Protein AF-A0A959EHP6-F1 (afdb_monomer_lite)

pLDDT: mean 93.73, std 11.14, range [34.75, 98.88]

Radius of gyration: 22.95 Å; chains: 1; bounding box: 56×49×65 Å

Foldseek 3Di:
DLFAQEDEPPAADDDPVVLVCNLVVNHAYAHHQNLEAQADDDPVRLVVSLVRLLCSCVVNVPRPNYAEYESYELNLHPHNDDCSNPLVVVLVSLLVSQVSNCVNPVRHWYEYEDDLSCLVSTREYAYDDAACAAFHFLLCRLVVVVVVVVVHVHYEHEEYFYAADFLFADLFAQDRQQFTDPDFPDDDDDRPSCGHCNPVNPRHLVSRLQSLQSNLLNQVPPVVHPYYAYPPQEKDAAPPACPPPPGRIRRRHCYYHVRHGGLNSLSSSLRRPPQWEKAWGCLSQQEEEGAQPFWGKTAMRTVAQKKWKDKPNHTQDIDGQARSPPDRSRRMGTDRDDAAKIKMKMFGDHPNDGRYIDIHIHHYYHDDDDPPDD

Structure (mmCIF, N/CA/C/O backbone):
data_AF-A0A959EHP6-F1
#
_entry.id   AF-A0A959EHP6-F1
#
loop_
_atom_site.group_PDB
_atom_site.id
_atom_site.type_symbol
_atom_site.label_atom_id
_atom_site.label_alt_id
_atom_site.label_comp_id
_atom_site.label_asym_id
_atom_site.label_entity_id
_atom_site.label_seq_id
_atom_site.pdbx_PDB_ins_code
_atom_site.Cartn_x
_atom_site.Cartn_y
_atom_site.Cartn_z
_atom_site.occupancy
_atom_site.B_iso_or_equiv
_atom_site.auth_seq_id
_atom_site.auth_comp_id
_atom_site.auth_asym_id
_atom_site.auth_atom_id
_atom_site.pdbx_PDB_model_num
ATOM 1 N N . GLU A 1 1 ? -5.335 -13.886 3.275 1.00 93.88 1 GLU A N 1
ATOM 2 C CA . GLU A 1 1 ? -5.530 -13.275 4.615 1.00 93.88 1 GLU A CA 1
ATOM 3 C C . GLU A 1 1 ? -5.765 -11.768 4.553 1.00 93.88 1 GLU A C 1
ATOM 5 O O . GLU A 1 1 ? -6.874 -11.353 4.858 1.00 93.88 1 GLU A O 1
ATOM 10 N N . MET A 1 2 ? -4.786 -10.954 4.132 1.00 97.69 2 MET A N 1
ATOM 11 C CA . MET A 1 2 ? -4.960 -9.491 4.018 1.00 97.69 2 MET A CA 1
ATOM 12 C C . MET A 1 2 ? -5.957 -9.081 2.922 1.00 97.69 2 MET A C 1
ATOM 14 O O . MET A 1 2 ? -6.607 -8.058 3.058 1.00 97.69 2 MET A O 1
ATOM 18 N N . GLY A 1 3 ? -6.079 -9.877 1.852 1.00 97.50 3 GLY A N 1
ATOM 19 C CA . GLY A 1 3 ? -7.008 -9.620 0.742 1.00 97.50 3 GLY A CA 1
ATOM 20 C C . GLY A 1 3 ? -6.379 -8.995 -0.508 1.00 97.50 3 GLY A C 1
ATOM 21 O O . GLY A 1 3 ? -7.081 -8.728 -1.473 1.00 97.50 3 GLY A O 1
ATOM 22 N N . ALA A 1 4 ? -5.058 -8.788 -0.533 1.00 98.12 4 ALA A N 1
ATOM 23 C CA . ALA A 1 4 ? -4.379 -8.359 -1.756 1.00 98.12 4 ALA A CA 1
ATOM 24 C C . ALA A 1 4 ? -4.567 -9.385 -2.888 1.00 98.12 4 ALA A C 1
ATOM 26 O O . ALA A 1 4 ? -4.514 -10.590 -2.649 1.00 98.12 4 ALA A O 1
ATOM 27 N N . ASN A 1 5 ? -4.715 -8.884 -4.114 1.00 98.38 5 ASN A N 1
ATOM 28 C CA . ASN A 1 5 ? -4.846 -9.666 -5.348 1.00 98.38 5 ASN A CA 1
ATOM 29 C C . ASN A 1 5 ? -3.742 -9.342 -6.377 1.00 98.38 5 ASN A C 1
ATOM 31 O O . ASN A 1 5 ? -3.755 -9.865 -7.489 1.00 98.38 5 ASN A O 1
ATOM 35 N N . PHE A 1 6 ? -2.792 -8.473 -6.022 1.00 98.62 6 PHE A N 1
ATOM 36 C CA . PHE A 1 6 ? -1.719 -7.993 -6.887 1.00 98.62 6 PHE A CA 1
ATOM 37 C C . PHE A 1 6 ? -0.421 -7.822 -6.091 1.00 98.62 6 PHE A C 1
ATOM 39 O O . PHE A 1 6 ? -0.435 -7.367 -4.945 1.00 98.62 6 PHE A O 1
ATOM 46 N N . VAL A 1 7 ? 0.717 -8.137 -6.712 1.00 98.50 7 VAL A N 1
ATOM 47 C CA . VAL A 1 7 ? 2.051 -7.889 -6.168 1.00 98.50 7 VAL A CA 1
ATOM 48 C C . VAL A 1 7 ? 3.022 -7.446 -7.264 1.00 98.50 7 VAL A C 1
ATOM 50 O O . VAL A 1 7 ? 3.128 -8.052 -8.329 1.00 98.50 7 VAL A O 1
ATOM 53 N N . ARG A 1 8 ? 3.787 -6.390 -6.976 1.00 98.62 8 ARG A N 1
ATOM 54 C CA . ARG A 1 8 ? 4.994 -6.038 -7.730 1.00 98.62 8 ARG A CA 1
ATOM 55 C C . ARG A 1 8 ? 6.208 -6.612 -7.014 1.00 98.62 8 ARG A C 1
ATOM 57 O O . ARG A 1 8 ? 6.463 -6.254 -5.863 1.00 98.62 8 ARG A O 1
ATOM 64 N N . LEU A 1 9 ? 6.961 -7.474 -7.688 1.00 97.81 9 LEU A N 1
ATOM 65 C CA . LEU A 1 9 ? 8.028 -8.284 -7.092 1.00 97.81 9 LEU A CA 1
ATOM 66 C C . LEU A 1 9 ? 9.360 -7.540 -6.890 1.00 97.81 9 LEU A C 1
ATOM 68 O O . LEU A 1 9 ? 10.439 -8.056 -7.172 1.00 97.81 9 LEU A O 1
ATOM 72 N N . GLY A 1 10 ? 9.310 -6.335 -6.321 1.00 91.19 10 GLY A N 1
ATOM 73 C CA . GLY A 1 10 ? 10.508 -5.525 -6.108 1.00 91.19 10 GLY A CA 1
ATOM 74 C C . GLY A 1 10 ? 11.232 -5.256 -7.425 1.00 91.19 10 GLY A C 1
ATOM 75 O O . GLY A 1 10 ? 10.598 -5.168 -8.471 1.00 91.19 10 GLY A O 1
ATOM 76 N N . HIS A 1 11 ? 12.549 -5.083 -7.375 1.00 97.25 11 HIS A N 1
ATOM 77 C CA . HIS A 1 11 ? 13.301 -4.624 -8.546 1.00 97.25 11 HIS A CA 1
ATOM 78 C C . HIS A 1 11 ? 14.160 -5.731 -9.163 1.00 97.25 11 HIS A C 1
ATOM 80 O O . HIS A 1 11 ? 15.283 -5.451 -9.569 1.00 97.25 11 HIS A O 1
ATOM 86 N N . TYR A 1 12 ? 13.702 -6.985 -9.134 1.00 97.81 12 TYR A N 1
ATOM 87 C CA . TYR A 1 12 ? 14.384 -8.126 -9.755 1.00 97.81 12 TYR A CA 1
ATOM 88 C C . TYR A 1 12 ? 13.481 -9.369 -9.791 1.00 97.81 12 TYR A C 1
ATOM 90 O O . TYR A 1 12 ? 12.600 -9.492 -8.934 1.00 97.81 12 TYR A O 1
ATOM 98 N N . PRO A 1 13 ? 13.762 -10.339 -10.683 1.00 96.56 13 PRO A N 1
ATOM 99 C CA . PRO A 1 13 ? 13.142 -11.654 -10.624 1.00 96.56 13 PRO A CA 1
ATOM 100 C C . PRO A 1 13 ? 13.365 -12.309 -9.257 1.00 96.56 13 PRO A C 1
ATOM 102 O O . PRO A 1 13 ? 14.494 -12.383 -8.770 1.00 96.56 13 PRO A O 1
ATOM 105 N N . GLN A 1 14 ? 12.288 -12.779 -8.634 1.00 97.94 14 GLN A N 1
ATOM 106 C CA . GLN A 1 14 ? 12.327 -13.432 -7.322 1.00 97.94 14 GLN A CA 1
ATOM 107 C C . GLN A 1 14 ? 12.597 -14.942 -7.425 1.00 97.94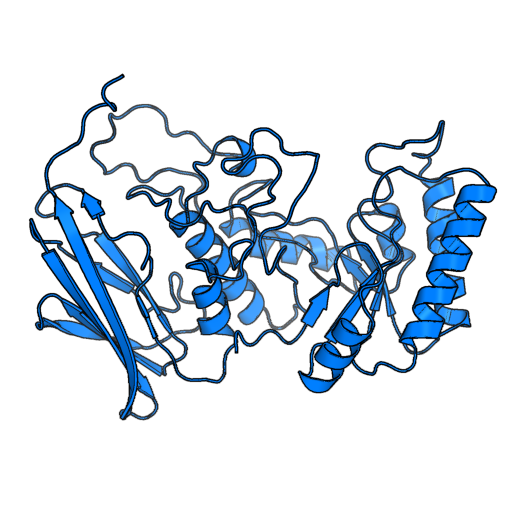 14 GLN A C 1
ATOM 109 O O . GLN A 1 14 ? 12.794 -15.492 -8.507 1.00 97.94 14 GLN A O 1
ATOM 114 N N . ASP A 1 15 ? 12.604 -15.619 -6.277 1.00 97.88 15 ASP A N 1
ATOM 115 C CA . ASP A 1 15 ? 12.671 -17.078 -6.200 1.00 97.88 15 ASP A CA 1
ATOM 116 C C . ASP A 1 15 ? 11.472 -17.738 -6.930 1.00 97.88 15 ASP A C 1
ATOM 118 O O . ASP A 1 15 ? 10.343 -17.255 -6.784 1.00 97.88 15 ASP A O 1
ATOM 122 N N . PRO A 1 16 ? 11.666 -18.842 -7.683 1.00 97.69 16 PRO A N 1
ATOM 123 C CA . PRO A 1 16 ? 10.586 -19.592 -8.333 1.00 97.69 16 PRO A CA 1
ATOM 124 C C . PRO A 1 16 ? 9.400 -19.946 -7.421 1.00 97.69 16 PRO A C 1
ATOM 126 O O . PRO A 1 16 ? 8.256 -19.975 -7.882 1.00 97.69 16 PRO A O 1
ATOM 129 N N . GLU A 1 17 ? 9.639 -20.186 -6.130 1.00 98.38 17 GLU A N 1
ATOM 130 C CA . GLU A 1 17 ? 8.582 -20.471 -5.155 1.00 98.38 17 GLU A CA 1
ATOM 131 C C . GLU A 1 17 ? 7.650 -19.271 -4.931 1.00 98.38 17 GLU A C 1
ATOM 133 O O . GLU A 1 17 ? 6.460 -19.458 -4.681 1.00 98.38 17 GLU A O 1
ATOM 138 N N . VAL A 1 18 ? 8.131 -18.034 -5.108 1.00 98.38 18 VAL A N 1
ATOM 139 C CA . VAL A 1 18 ? 7.286 -16.833 -5.017 1.00 98.38 18 VAL A CA 1
ATOM 140 C C . VAL A 1 18 ? 6.261 -16.809 -6.148 1.00 98.38 18 VAL A C 1
ATOM 142 O O . VAL A 1 18 ? 5.084 -16.549 -5.903 1.00 98.38 18 VAL A O 1
ATOM 145 N N . TYR A 1 19 ? 6.658 -17.133 -7.379 1.00 98.62 19 TYR A N 1
ATOM 146 C CA . TYR A 1 19 ? 5.724 -17.168 -8.509 1.00 98.62 19 TYR A CA 1
ATOM 147 C C . TYR A 1 19 ? 4.742 -18.338 -8.421 1.00 98.62 19 TYR A C 1
ATOM 149 O O . TYR A 1 19 ? 3.589 -18.206 -8.838 1.00 98.62 19 TYR A O 1
ATOM 157 N N . LYS A 1 20 ? 5.171 -19.488 -7.881 1.00 98.56 20 LYS A N 1
ATOM 158 C CA . LYS A 1 20 ? 4.260 -20.604 -7.578 1.00 98.56 20 LYS A CA 1
ATOM 159 C C . LYS A 1 20 ? 3.224 -20.188 -6.540 1.00 98.56 20 LYS A C 1
ATOM 161 O O . LYS A 1 20 ? 2.034 -20.345 -6.796 1.00 98.56 20 LYS A O 1
ATOM 166 N N . ALA A 1 21 ? 3.659 -19.562 -5.446 1.00 98.56 21 ALA A N 1
ATOM 167 C CA . ALA A 1 21 ? 2.755 -19.035 -4.432 1.00 98.56 21 ALA A CA 1
ATOM 168 C C . ALA A 1 21 ? 1.781 -18.006 -5.024 1.00 98.56 21 ALA A C 1
ATOM 170 O O . ALA A 1 21 ? 0.592 -18.063 -4.736 1.00 98.56 21 ALA A O 1
ATOM 171 N N . CYS A 1 22 ? 2.235 -17.111 -5.908 1.00 98.69 22 CYS A N 1
ATOM 172 C CA . CYS A 1 22 ? 1.341 -16.163 -6.580 1.00 98.69 22 CYS A CA 1
ATOM 173 C C . CYS A 1 22 ? 0.284 -16.865 -7.444 1.00 98.69 22 CYS A C 1
ATOM 175 O O . CYS A 1 22 ? -0.877 -16.463 -7.420 1.00 98.69 22 CYS A O 1
ATOM 177 N N . ASN A 1 23 ? 0.646 -17.934 -8.164 1.00 98.62 23 ASN A N 1
ATOM 178 C CA . ASN A 1 23 ? -0.322 -18.730 -8.924 1.00 98.62 23 ASN A CA 1
ATOM 179 C C . ASN A 1 23 ? -1.372 -19.382 -8.009 1.00 98.62 23 ASN A C 1
ATOM 181 O O . ASN A 1 23 ? -2.558 -19.342 -8.320 1.00 98.62 23 ASN A O 1
ATOM 185 N N . GLU A 1 24 ? -0.936 -19.993 -6.906 1.00 98.38 24 GLU A N 1
ATOM 186 C CA . GLU A 1 24 ? -1.808 -20.730 -5.980 1.00 98.38 24 GLU A CA 1
ATOM 187 C C . GLU A 1 24 ? -2.716 -19.804 -5.165 1.00 98.38 24 GLU A C 1
ATOM 189 O O . GLU A 1 24 ? -3.871 -20.135 -4.907 1.00 98.38 24 GLU A O 1
ATOM 194 N N . LEU A 1 25 ? -2.205 -18.630 -4.788 1.00 97.88 25 LEU A N 1
ATOM 195 C CA . LEU A 1 25 ? -2.927 -17.629 -4.003 1.00 97.88 25 LEU A CA 1
ATOM 196 C C . LEU A 1 25 ? -3.799 -16.701 -4.860 1.00 97.88 25 LEU A C 1
ATOM 198 O O . LEU A 1 25 ? -4.571 -15.926 -4.302 1.00 97.88 25 LEU A O 1
ATOM 202 N N . GLY A 1 26 ? -3.675 -16.751 -6.190 1.00 98.00 26 GLY A N 1
ATOM 203 C CA . GLY A 1 26 ? -4.415 -15.869 -7.094 1.00 98.00 26 GLY A CA 1
ATOM 204 C C . GLY A 1 26 ? -3.930 -14.416 -7.063 1.00 98.00 26 GLY A C 1
ATOM 205 O O . GLY A 1 26 ? -4.741 -13.495 -7.111 1.00 98.00 26 GLY A O 1
ATOM 206 N N . LEU A 1 27 ? -2.615 -14.200 -6.972 1.00 98.50 27 LEU A N 1
ATOM 207 C CA . LEU A 1 27 ? -2.001 -12.873 -7.042 1.00 98.50 27 LEU A CA 1
ATOM 208 C C . LEU A 1 27 ? -1.554 -12.564 -8.471 1.00 98.50 27 LEU A C 1
ATOM 210 O O . LEU A 1 27 ? -0.767 -13.309 -9.049 1.00 98.50 27 LEU A O 1
ATOM 214 N N . ILE A 1 28 ? -1.993 -11.432 -9.017 1.00 98.69 28 ILE A N 1
ATOM 215 C CA . ILE A 1 28 ? -1.451 -10.865 -10.253 1.00 98.69 28 ILE A CA 1
ATOM 216 C C . ILE A 1 28 ? -0.036 -10.345 -9.982 1.00 98.69 28 ILE A C 1
ATOM 218 O O . ILE A 1 28 ? 0.198 -9.634 -9.009 1.00 98.69 28 ILE A O 1
ATOM 222 N N . VAL A 1 29 ? 0.904 -10.661 -10.865 1.00 98.81 29 VAL A N 1
ATOM 223 C CA . VAL A 1 29 ? 2.320 -10.331 -10.731 1.00 98.81 29 VAL A CA 1
ATOM 224 C C . VAL A 1 29 ? 2.741 -9.299 -11.774 1.00 98.81 29 VAL A C 1
ATOM 226 O O . VAL A 1 29 ? 2.569 -9.481 -12.985 1.00 98.81 29 VAL A O 1
ATOM 229 N N . TRP A 1 30 ? 3.352 -8.229 -11.270 1.00 98.75 30 TRP A N 1
ATOM 230 C CA . TRP A 1 30 ? 4.277 -7.370 -12.001 1.00 98.75 30 TRP A CA 1
ATOM 231 C C . TRP A 1 30 ? 5.695 -7.826 -11.669 1.00 98.75 30 TRP A C 1
ATOM 233 O O . TRP A 1 30 ? 6.169 -7.631 -10.544 1.00 98.75 30 TRP A O 1
ATOM 243 N N . ASP A 1 31 ? 6.361 -8.428 -12.651 1.00 98.50 31 ASP A N 1
ATOM 244 C CA . ASP A 1 31 ? 7.745 -8.883 -12.543 1.00 98.50 31 ASP A CA 1
ATOM 245 C C . ASP A 1 31 ? 8.678 -7.875 -13.230 1.00 98.50 31 ASP A C 1
ATOM 247 O O . ASP A 1 31 ? 8.307 -7.256 -14.227 1.00 98.50 31 ASP A O 1
ATOM 251 N N . GLU A 1 32 ? 9.867 -7.637 -12.680 1.00 96.00 32 GLU A N 1
ATOM 252 C CA . GLU A 1 32 ? 10.671 -6.462 -13.025 1.00 96.00 32 GLU A CA 1
ATOM 253 C C . GLU A 1 32 ? 12.144 -6.767 -13.277 1.00 96.00 32 GLU A C 1
ATOM 255 O O . GLU A 1 32 ? 12.822 -7.390 -12.463 1.00 96.00 32 GLU A O 1
ATOM 260 N N . LEU A 1 33 ? 12.644 -6.247 -14.397 1.00 97.94 33 LEU A N 1
ATOM 261 C CA . LEU A 1 33 ? 14.058 -6.226 -14.739 1.00 97.94 33 LEU A CA 1
ATOM 262 C C . LEU A 1 33 ? 14.831 -5.333 -13.749 1.00 97.94 33 LEU A C 1
ATOM 264 O O . LEU A 1 33 ? 14.437 -4.179 -13.551 1.00 97.94 33 LEU A O 1
ATOM 268 N N . PRO A 1 34 ? 15.982 -5.776 -13.201 1.00 97.75 34 PRO A N 1
ATOM 269 C CA . PRO A 1 34 ? 16.824 -4.986 -12.291 1.00 97.75 34 PRO A CA 1
ATOM 270 C C . PRO A 1 34 ? 17.556 -3.796 -12.926 1.00 97.75 34 PRO A C 1
ATOM 272 O O . PRO A 1 34 ? 18.611 -3.377 -12.447 1.00 97.75 34 PRO A O 1
ATOM 275 N N . TRP A 1 35 ? 16.996 -3.189 -13.971 1.00 98.31 35 TRP A N 1
ATOM 276 C CA . TRP A 1 35 ? 17.395 -1.855 -14.387 1.00 98.31 35 TRP A CA 1
ATOM 277 C C . TRP A 1 35 ? 16.728 -0.827 -13.466 1.00 98.31 35 TRP A C 1
ATOM 279 O O . TRP A 1 35 ? 15.641 -0.310 -13.730 1.00 98.31 35 TRP A O 1
ATOM 289 N N . CYS A 1 36 ? 17.367 -0.582 -12.324 1.00 97.81 36 CYS A N 1
ATOM 290 C CA . CYS A 1 36 ? 16.849 0.275 -11.267 1.00 97.81 36 CYS A CA 1
ATOM 291 C C . CYS A 1 36 ? 17.854 1.383 -10.946 1.00 97.81 36 CYS A C 1
ATOM 293 O O . CYS A 1 36 ? 18.875 1.113 -10.314 1.00 97.81 36 CYS A O 1
ATOM 295 N N . ARG A 1 37 ? 17.542 2.625 -11.353 1.00 97.50 37 ARG A N 1
ATOM 296 C CA . ARG A 1 37 ? 18.468 3.781 -11.321 1.00 97.50 37 ARG A CA 1
ATOM 297 C C . ARG A 1 37 ? 19.727 3.554 -12.174 1.00 97.50 37 ARG A C 1
ATOM 299 O O . ARG A 1 37 ? 19.766 2.640 -12.995 1.00 97.50 37 ARG A O 1
ATOM 306 N N . GLY A 1 38 ? 20.726 4.426 -12.033 1.00 95.56 38 GLY A N 1
ATOM 307 C CA . GLY A 1 38 ? 22.067 4.224 -12.595 1.00 95.56 38 GLY A CA 1
ATOM 308 C C . GLY A 1 38 ? 22.230 4.645 -14.058 1.00 95.56 38 GLY A C 1
ATOM 309 O O . GLY A 1 38 ? 23.352 4.712 -14.560 1.00 95.56 38 GLY A O 1
ATOM 310 N N . GLY A 1 39 ? 21.154 5.027 -14.750 1.00 97.25 39 GLY A N 1
ATOM 311 C CA . GLY A 1 39 ? 21.218 5.408 -16.159 1.00 97.25 39 GLY A CA 1
ATOM 312 C C . GLY A 1 39 ? 21.443 4.204 -17.073 1.00 97.25 39 GLY A C 1
ATOM 313 O O . GLY A 1 39 ? 21.112 3.072 -16.732 1.00 97.25 39 GLY A O 1
ATOM 314 N N . ILE A 1 40 ? 21.993 4.452 -18.259 1.00 97.38 40 ILE A N 1
ATOM 315 C CA . ILE A 1 40 ? 22.347 3.424 -19.243 1.00 97.38 40 ILE A CA 1
ATOM 316 C C . ILE A 1 40 ? 23.867 3.269 -19.357 1.00 97.38 40 ILE A C 1
ATOM 318 O O . ILE A 1 40 ? 24.588 4.262 -19.465 1.00 97.38 40 ILE A O 1
ATOM 322 N N . GLY A 1 41 ? 24.343 2.023 -19.345 1.00 96.19 41 GLY A N 1
ATOM 323 C CA . GLY A 1 41 ? 25.755 1.689 -19.541 1.00 96.19 41 GLY A CA 1
ATOM 324 C C . GLY A 1 41 ? 26.147 1.451 -21.005 1.00 96.19 41 GLY A C 1
ATOM 325 O O . GLY A 1 41 ? 25.346 1.595 -21.932 1.00 96.19 41 GLY A O 1
ATOM 326 N N . GLU A 1 42 ? 27.403 1.051 -21.204 1.00 95.75 42 GLU A N 1
ATOM 327 C CA . GLU A 1 42 ? 27.966 0.686 -22.512 1.00 95.75 42 GLU A CA 1
ATOM 328 C C . GLU A 1 42 ? 27.488 -0.702 -22.991 1.00 95.75 42 GLU A C 1
ATOM 330 O O . GLU A 1 42 ? 26.678 -1.366 -22.344 1.00 95.75 42 GLU A O 1
ATOM 335 N N . GLU A 1 43 ? 27.976 -1.171 -24.143 1.00 96.56 43 GLU A N 1
ATOM 336 C CA . GLU A 1 43 ? 27.449 -2.376 -24.807 1.00 96.56 43 GLU A CA 1
ATOM 337 C C . GLU A 1 43 ? 27.498 -3.662 -23.975 1.00 96.56 43 GLU A C 1
ATOM 339 O O . GLU A 1 43 ? 26.592 -4.486 -24.085 1.00 96.56 43 GLU A O 1
ATOM 344 N N . GLU A 1 44 ? 28.503 -3.842 -23.117 1.00 97.25 44 GLU A N 1
ATOM 345 C CA . GLU A 1 44 ? 28.553 -5.002 -22.219 1.00 97.25 44 GLU A CA 1
ATOM 346 C C . GLU A 1 44 ? 27.409 -4.972 -21.197 1.00 97.25 44 GLU A C 1
ATOM 348 O O . GLU A 1 44 ? 26.711 -5.973 -21.019 1.00 97.25 44 GLU A O 1
ATOM 353 N N . TRP A 1 45 ? 27.151 -3.803 -20.602 1.00 97.62 45 TRP A N 1
ATOM 354 C CA . TRP A 1 45 ? 26.026 -3.596 -19.694 1.00 97.62 45 TRP A CA 1
ATOM 355 C C . TRP A 1 45 ? 24.698 -3.836 -20.420 1.00 97.62 45 TRP A C 1
ATOM 357 O O . TRP A 1 45 ? 23.875 -4.616 -19.947 1.00 97.62 45 TRP A O 1
ATOM 367 N N . LYS A 1 46 ? 24.514 -3.262 -21.618 1.00 98.25 46 LYS A N 1
ATOM 368 C CA . LYS A 1 46 ? 23.276 -3.447 -22.397 1.00 98.25 46 LYS A CA 1
ATOM 369 C C . LYS A 1 46 ? 23.063 -4.906 -22.794 1.00 98.25 46 LYS A C 1
ATOM 371 O O . LYS A 1 46 ? 21.942 -5.403 -22.722 1.00 98.25 46 LYS A O 1
ATOM 376 N N . LYS A 1 47 ? 24.125 -5.607 -23.206 1.00 98.50 47 LYS A N 1
ATOM 377 C CA . LYS A 1 47 ? 24.080 -7.041 -23.527 1.00 98.50 47 LYS A CA 1
ATOM 378 C C . LYS A 1 47 ? 23.639 -7.857 -22.314 1.00 98.50 47 LYS A C 1
ATOM 380 O O . LYS A 1 47 ? 22.759 -8.700 -22.456 1.00 98.50 47 LYS A O 1
ATOM 385 N N . ASN A 1 48 ? 24.210 -7.589 -21.141 1.00 98.19 48 ASN A N 1
ATOM 386 C CA . ASN A 1 48 ? 23.809 -8.258 -19.909 1.00 98.19 48 ASN A CA 1
ATOM 387 C C . ASN A 1 48 ? 22.335 -7.981 -19.568 1.00 98.19 48 ASN A C 1
ATOM 389 O O . ASN A 1 48 ? 21.579 -8.915 -19.327 1.00 98.19 48 ASN A O 1
ATOM 393 N N . THR A 1 49 ? 21.901 -6.721 -19.636 1.00 98.38 49 THR A N 1
ATOM 394 C CA . THR A 1 49 ? 20.513 -6.323 -19.358 1.00 98.38 49 THR A CA 1
ATOM 395 C C . THR A 1 49 ? 19.511 -6.990 -20.310 1.00 98.38 49 THR A C 1
ATOM 397 O O . THR A 1 49 ? 18.481 -7.486 -19.858 1.00 98.38 49 THR A O 1
ATOM 400 N N . ARG A 1 50 ? 19.825 -7.092 -21.611 1.00 98.62 50 ARG A N 1
ATOM 401 C CA . ARG A 1 50 ? 18.998 -7.824 -22.591 1.00 98.62 50 ARG A CA 1
ATOM 402 C C . ARG A 1 50 ? 18.867 -9.305 -22.261 1.00 98.62 50 ARG A C 1
ATOM 404 O O . ARG A 1 50 ? 17.760 -9.839 -22.316 1.00 98.62 50 ARG A O 1
ATOM 411 N N . ASN A 1 51 ? 19.985 -9.949 -21.925 1.00 98.50 51 ASN A N 1
ATOM 412 C CA . ASN A 1 51 ? 20.003 -11.366 -21.576 1.00 98.50 51 ASN A CA 1
ATOM 413 C C . ASN A 1 51 ? 19.175 -11.627 -20.317 1.00 98.50 51 ASN A C 1
ATOM 415 O O . ASN A 1 51 ? 18.300 -12.484 -20.351 1.00 98.50 51 ASN A O 1
ATOM 419 N N . LEU A 1 52 ? 19.381 -10.837 -19.256 1.00 98.19 52 LEU A N 1
ATOM 420 C CA . LEU A 1 52 ? 18.615 -10.950 -18.013 1.00 98.19 52 LEU A CA 1
ATOM 421 C C . LEU A 1 52 ? 17.113 -10.813 -18.261 1.00 98.19 52 LEU A C 1
ATOM 423 O O . LEU A 1 52 ? 16.335 -11.615 -17.754 1.00 98.19 52 LEU A O 1
ATOM 427 N N . PHE A 1 53 ? 16.701 -9.837 -19.074 1.00 98.62 53 PHE A N 1
ATOM 428 C CA . PHE A 1 53 ? 15.285 -9.645 -19.369 1.00 98.62 53 PHE A CA 1
ATOM 429 C C . PHE A 1 53 ? 14.698 -10.798 -20.191 1.00 98.62 53 PHE A C 1
ATOM 431 O O . PHE A 1 53 ? 13.589 -11.252 -19.923 1.00 98.62 53 PHE A O 1
ATOM 438 N N . GLN A 1 54 ? 15.451 -11.325 -21.162 1.00 98.62 54 GLN A N 1
ATOM 439 C CA . GLN A 1 54 ? 15.026 -12.505 -21.915 1.00 98.62 54 GLN A CA 1
ATOM 440 C C . GLN A 1 54 ? 14.892 -13.735 -21.014 1.00 98.62 54 GLN A C 1
ATOM 442 O O . GLN A 1 54 ? 13.902 -14.457 -21.103 1.00 98.62 54 GLN A O 1
ATOM 447 N N . GLU A 1 55 ? 15.892 -13.983 -20.169 1.00 98.31 55 GLU A N 1
ATOM 448 C CA . GLU A 1 55 ? 15.929 -15.116 -19.247 1.00 98.31 55 GLU A CA 1
ATOM 449 C C . GLU A 1 55 ? 14.778 -15.046 -18.247 1.00 98.31 55 GLU A C 1
ATOM 451 O O . GLU A 1 55 ? 14.081 -16.042 -18.075 1.00 98.31 55 GLU A O 1
ATOM 456 N N . GLN A 1 56 ? 14.522 -13.869 -17.672 1.00 97.94 56 GLN A N 1
ATOM 457 C CA . GLN A 1 56 ? 13.375 -13.604 -16.806 1.00 97.94 56 GLN A CA 1
ATOM 458 C C . GLN A 1 56 ? 12.053 -13.995 -17.481 1.00 97.94 56 GLN A C 1
ATOM 460 O O . GLN A 1 56 ? 11.300 -14.800 -16.933 1.00 97.94 56 GLN A O 1
ATOM 465 N N . ILE A 1 57 ? 11.786 -13.474 -18.686 1.00 98.69 57 ILE A N 1
ATOM 466 C CA . ILE A 1 57 ? 10.538 -13.761 -19.408 1.00 98.69 57 ILE A CA 1
ATOM 467 C C . ILE A 1 57 ? 10.429 -15.257 -19.709 1.00 98.69 57 ILE A C 1
ATOM 469 O O . ILE A 1 57 ? 9.385 -15.854 -19.469 1.00 98.69 57 ILE A O 1
ATOM 473 N N . LEU A 1 58 ? 11.496 -15.889 -20.207 1.00 98.50 58 LEU A N 1
ATOM 474 C CA . LEU A 1 58 ? 11.473 -17.306 -20.583 1.00 98.50 58 LEU A CA 1
ATOM 475 C C . LEU A 1 58 ? 11.309 -18.242 -19.378 1.00 98.50 58 LEU A C 1
ATOM 477 O O . LEU A 1 58 ? 10.591 -19.235 -19.480 1.00 98.50 58 LEU A O 1
ATOM 481 N N . GLN A 1 59 ? 11.954 -17.941 -18.248 1.00 98.31 59 GLN A N 1
ATOM 482 C CA . GLN A 1 59 ? 11.840 -18.736 -17.022 1.00 98.31 59 GLN A CA 1
ATOM 483 C C . GLN A 1 59 ? 10.443 -18.616 -16.408 1.00 98.31 59 GLN A C 1
ATOM 485 O O . GLN A 1 59 ? 9.885 -19.616 -15.957 1.00 98.31 59 GLN A O 1
ATOM 490 N N . ASN A 1 60 ? 9.856 -17.417 -16.456 1.00 98.50 60 ASN A N 1
ATOM 491 C CA . ASN A 1 60 ? 8.586 -17.124 -15.798 1.00 98.50 60 ASN A CA 1
ATOM 492 C C . ASN A 1 60 ? 7.370 -17.160 -16.752 1.00 98.50 60 ASN A C 1
ATOM 494 O O . ASN A 1 60 ? 6.239 -16.932 -16.320 1.00 98.50 60 ASN A O 1
ATOM 498 N N . TYR A 1 61 ? 7.562 -17.513 -18.032 1.00 98.50 61 TYR A N 1
ATOM 499 C CA . TYR A 1 61 ? 6.534 -17.491 -19.085 1.00 98.50 61 TYR A CA 1
ATOM 500 C C . TYR A 1 61 ? 5.273 -18.293 -18.739 1.00 98.50 61 TYR A C 1
ATOM 502 O O . TYR A 1 61 ? 4.158 -17.895 -19.077 1.00 98.50 61 TYR A O 1
ATOM 510 N N . ASN A 1 62 ? 5.434 -19.429 -18.060 1.00 98.44 62 ASN A N 1
ATOM 511 C CA . ASN A 1 62 ? 4.337 -20.354 -17.766 1.00 98.44 62 ASN A CA 1
ATOM 512 C C . ASN A 1 62 ? 3.544 -19.989 -16.502 1.00 98.44 62 ASN A C 1
ATOM 514 O O . ASN A 1 62 ? 2.611 -20.709 -16.151 1.00 98.44 62 ASN A O 1
ATOM 518 N N . HIS A 1 63 ? 3.889 -18.900 -15.808 1.00 98.56 63 HIS A N 1
ATOM 519 C CA . HIS A 1 63 ? 3.145 -18.461 -14.631 1.00 98.56 63 HIS A CA 1
ATOM 520 C C . HIS A 1 63 ? 1.906 -17.652 -15.049 1.00 98.56 63 HIS A C 1
ATOM 522 O O . HIS A 1 63 ? 2.056 -16.534 -15.553 1.00 98.56 63 HIS A O 1
ATOM 528 N N . PRO A 1 64 ? 0.675 -18.165 -14.841 1.00 98.12 64 PRO A N 1
ATOM 529 C CA . PRO A 1 64 ? -0.545 -17.419 -15.150 1.00 98.12 64 PRO A CA 1
ATOM 530 C C . PRO A 1 64 ? -0.708 -16.162 -14.288 1.00 98.12 64 PRO A C 1
ATOM 532 O O . PRO A 1 64 ? -1.421 -15.251 -14.689 1.00 98.12 64 PRO A O 1
ATOM 535 N N . SER A 1 65 ? -0.047 -16.101 -13.126 1.00 98.50 65 SER A N 1
ATOM 536 C CA . SER A 1 65 ? -0.029 -14.907 -12.278 1.00 98.50 65 SER A CA 1
ATOM 537 C C . SER A 1 65 ? 0.647 -13.711 -12.943 1.00 98.50 65 SER A C 1
ATOM 539 O O . SER A 1 65 ? 0.248 -12.582 -12.685 1.00 98.50 65 SER A O 1
ATOM 541 N N . VAL A 1 66 ? 1.657 -13.913 -13.794 1.00 98.75 66 VAL A N 1
ATOM 542 C CA . VAL A 1 66 ? 2.402 -12.795 -14.384 1.00 98.75 66 VAL A CA 1
ATOM 543 C C . VAL A 1 66 ? 1.577 -12.136 -15.476 1.00 98.75 66 VAL A C 1
ATOM 545 O O . VAL A 1 66 ? 1.171 -12.800 -16.423 1.00 98.75 66 VAL A O 1
ATOM 548 N N . LEU A 1 67 ? 1.348 -10.828 -15.361 1.00 98.44 67 LEU A N 1
ATOM 549 C CA . LEU A 1 67 ? 0.651 -10.025 -16.374 1.00 98.44 67 LEU A CA 1
ATOM 550 C C . LEU A 1 67 ? 1.522 -8.885 -16.918 1.00 98.44 67 LEU A C 1
ATOM 552 O O . LEU A 1 67 ? 1.257 -8.398 -18.021 1.00 98.44 67 LEU A O 1
ATOM 556 N N . PHE A 1 68 ? 2.551 -8.472 -16.170 1.00 98.69 68 PHE A N 1
ATOM 557 C CA . PHE A 1 68 ? 3.400 -7.339 -16.529 1.00 98.69 68 PHE A CA 1
ATOM 558 C C . PHE A 1 68 ? 4.883 -7.709 -16.496 1.00 98.69 68 PHE A C 1
ATOM 560 O O . PHE A 1 68 ? 5.375 -8.189 -15.473 1.00 98.69 68 PHE A O 1
ATOM 567 N N . TRP A 1 69 ? 5.585 -7.403 -17.588 1.00 98.81 69 TRP A N 1
ATOM 568 C CA . TRP A 1 69 ? 7.043 -7.407 -17.683 1.00 98.81 69 TRP A CA 1
ATOM 569 C C . TRP A 1 69 ? 7.560 -5.970 -17.600 1.00 98.81 69 TRP A C 1
ATOM 571 O O . TRP A 1 69 ? 7.500 -5.206 -18.568 1.00 98.81 69 TRP A O 1
ATOM 581 N N . SER A 1 70 ? 8.046 -5.565 -16.432 1.00 98.38 70 SER A N 1
ATOM 582 C CA . SER A 1 70 ? 8.580 -4.221 -16.236 1.00 98.38 70 SER A CA 1
ATOM 583 C C . SER A 1 70 ? 10.018 -4.113 -16.701 1.00 98.38 70 SER A C 1
ATOM 585 O O . SER A 1 70 ? 10.885 -4.870 -16.268 1.00 98.38 70 SER A O 1
ATOM 587 N N . VAL A 1 71 ? 10.270 -3.134 -17.566 1.00 98.25 71 VAL A N 1
ATOM 588 C CA . VAL A 1 71 ? 11.590 -2.891 -18.156 1.00 98.25 71 VAL A CA 1
ATOM 589 C C . VAL A 1 71 ? 12.511 -2.091 -17.229 1.00 98.25 71 VAL A C 1
ATOM 591 O O . VAL A 1 71 ? 13.689 -1.937 -17.537 1.00 98.25 71 VAL A O 1
ATOM 594 N N . GLY A 1 72 ? 12.006 -1.564 -16.107 1.00 97.94 72 GLY A N 1
ATOM 595 C CA . GLY A 1 72 ? 12.842 -0.899 -15.107 1.00 97.94 72 GLY A CA 1
ATOM 596 C C . GLY A 1 72 ? 12.121 0.089 -14.189 1.00 97.94 72 GLY A C 1
ATOM 597 O O . GLY A 1 72 ? 10.920 0.359 -14.301 1.00 97.94 72 GLY A O 1
ATOM 598 N N . ASN A 1 73 ? 12.898 0.668 -13.274 1.00 98.69 73 ASN A N 1
ATOM 599 C CA . ASN A 1 73 ? 12.422 1.570 -12.228 1.00 98.69 73 ASN A CA 1
ATOM 600 C C . ASN A 1 73 ? 13.369 2.756 -12.022 1.00 98.69 73 ASN A C 1
ATOM 602 O O . ASN A 1 73 ? 14.556 2.579 -11.765 1.00 98.69 73 ASN A O 1
ATOM 606 N N . GLU A 1 74 ? 12.843 3.981 -12.097 1.00 97.56 74 GLU A N 1
ATOM 607 C CA . GLU A 1 74 ? 13.620 5.217 -11.887 1.00 97.56 74 GLU A CA 1
ATOM 608 C C . GLU A 1 74 ? 14.918 5.280 -12.723 1.00 97.56 74 GLU A C 1
ATOM 610 O O . GLU A 1 74 ? 15.913 5.853 -12.283 1.00 97.56 74 GLU A O 1
ATOM 615 N N . VAL A 1 75 ? 14.920 4.685 -13.924 1.00 97.62 75 VAL A N 1
ATOM 616 C CA . VAL A 1 75 ? 16.131 4.333 -14.700 1.00 97.62 75 VAL A CA 1
ATOM 617 C C . VAL A 1 75 ? 17.084 5.497 -14.980 1.00 97.62 75 VAL A C 1
ATOM 619 O O . VAL A 1 75 ? 18.274 5.289 -15.167 1.00 97.62 75 VAL A O 1
ATOM 622 N N . TYR A 1 76 ? 16.587 6.734 -14.987 1.00 92.88 76 TYR A N 1
ATOM 623 C CA . TYR A 1 76 ? 17.373 7.938 -15.270 1.00 92.88 76 TYR A CA 1
ATOM 624 C C . TYR A 1 76 ? 18.016 8.573 -14.026 1.00 92.88 76 TYR A C 1
ATOM 626 O O . TYR A 1 76 ? 18.786 9.527 -14.146 1.00 92.88 76 TYR A O 1
ATOM 634 N N . TRP A 1 77 ? 17.652 8.124 -12.823 1.00 89.62 77 TRP A N 1
ATOM 635 C CA . TRP A 1 77 ? 18.062 8.775 -11.585 1.00 89.62 77 TRP A CA 1
ATOM 636 C C . TRP A 1 77 ? 19.474 8.334 -11.178 1.00 89.62 77 TRP A C 1
ATOM 638 O O . TRP A 1 77 ? 19.742 7.140 -11.105 1.00 89.62 77 TRP A O 1
ATOM 648 N N . LEU A 1 78 ? 20.341 9.311 -10.870 1.00 91.88 78 LEU A N 1
ATOM 649 C CA . LEU A 1 78 ? 21.726 9.134 -10.411 1.00 91.88 78 LEU A CA 1
ATOM 650 C C . LEU A 1 78 ? 22.509 8.263 -11.402 1.00 91.88 78 LEU A C 1
ATOM 652 O O . LEU A 1 78 ? 22.796 7.114 -11.089 1.00 91.88 78 LEU A O 1
ATOM 656 N N . PRO A 1 79 ? 22.792 8.770 -12.616 1.00 92.50 79 PRO A N 1
ATOM 657 C CA . PRO A 1 79 ? 23.503 7.985 -13.612 1.00 92.50 79 PRO A CA 1
ATOM 658 C C . PRO A 1 79 ? 24.907 7.614 -13.116 1.00 92.50 79 PRO A C 1
ATOM 660 O O . PRO A 1 79 ? 25.680 8.494 -12.738 1.00 92.50 79 PRO A O 1
ATOM 663 N N . ASP A 1 80 ? 25.233 6.325 -13.176 1.00 94.62 80 ASP A N 1
ATOM 664 C CA . ASP A 1 80 ? 26.524 5.762 -12.761 1.00 94.62 80 ASP A CA 1
ATOM 665 C C . ASP A 1 80 ? 27.580 5.865 -13.875 1.00 94.62 80 ASP A C 1
ATOM 667 O O . ASP A 1 80 ? 28.784 5.816 -13.623 1.00 94.62 80 ASP A O 1
ATOM 671 N N . PHE A 1 81 ? 27.132 6.034 -15.124 1.00 92.38 81 PHE A N 1
ATOM 672 C CA . PHE A 1 81 ? 27.983 6.063 -16.313 1.00 92.38 81 PHE A CA 1
ATOM 673 C C . PHE A 1 81 ? 28.087 7.477 -16.908 1.00 92.38 81 PHE A C 1
ATOM 675 O O . PHE A 1 81 ? 27.084 8.202 -16.962 1.00 92.38 81 PHE A O 1
ATOM 682 N N . PRO A 1 82 ? 29.257 7.883 -17.441 1.00 91.88 82 PRO A N 1
ATOM 683 C CA . PRO A 1 82 ? 29.385 9.116 -18.215 1.00 91.88 82 PRO A CA 1
ATOM 684 C C . PRO A 1 82 ? 28.395 9.152 -19.388 1.00 91.88 82 PRO A C 1
ATOM 686 O O . PRO A 1 82 ? 28.415 8.298 -20.267 1.00 91.88 82 PRO A O 1
ATOM 689 N N . GLY A 1 83 ? 27.499 10.142 -19.405 1.00 91.12 83 GLY A N 1
ATOM 690 C CA . GLY A 1 83 ? 26.442 10.230 -20.421 1.00 91.12 83 GLY A CA 1
ATOM 691 C C . GLY A 1 83 ? 25.323 9.187 -20.280 1.00 91.12 83 GLY A C 1
ATOM 692 O O . GLY A 1 83 ? 24.444 9.135 -21.136 1.00 91.12 83 GLY A O 1
ATOM 693 N N . GLY A 1 84 ? 25.305 8.397 -19.202 1.00 93.00 84 GLY A N 1
ATOM 694 C CA . GLY A 1 84 ? 24.259 7.411 -18.918 1.00 93.00 84 GLY A CA 1
ATOM 695 C C . GLY A 1 84 ? 22.904 8.029 -18.562 1.00 93.00 84 GLY A C 1
ATOM 696 O O . GLY A 1 84 ? 21.897 7.335 -18.570 1.00 93.00 84 GLY A O 1
ATOM 697 N N . GLY A 1 85 ? 22.857 9.334 -18.281 1.00 94.19 85 GLY A N 1
ATOM 698 C CA . GLY A 1 85 ? 21.614 10.092 -18.101 1.00 94.19 85 GLY A CA 1
ATOM 699 C C . GLY A 1 85 ? 20.992 10.610 -19.405 1.00 94.19 85 GLY A C 1
ATOM 700 O O . GLY A 1 85 ? 20.001 11.333 -19.348 1.00 94.19 85 GLY A O 1
ATOM 701 N N . ASP A 1 86 ? 21.575 10.298 -20.568 1.00 96.31 86 ASP A N 1
ATOM 702 C CA . ASP A 1 86 ? 21.056 10.733 -21.867 1.00 96.31 86 ASP A CA 1
ATOM 703 C C . ASP A 1 86 ? 19.703 10.070 -22.154 1.00 96.31 86 ASP A C 1
ATOM 705 O O . ASP A 1 86 ? 19.607 8.871 -22.429 1.00 96.31 86 ASP A O 1
ATOM 709 N N . THR A 1 87 ? 18.645 10.877 -22.117 1.00 96.31 87 THR A N 1
ATOM 710 C CA . THR A 1 87 ? 17.271 10.420 -22.318 1.00 96.31 87 THR A CA 1
ATOM 711 C C . THR A 1 87 ? 17.044 9.826 -23.700 1.00 96.31 87 THR A C 1
ATOM 713 O O . THR A 1 87 ? 16.219 8.931 -23.817 1.00 96.31 87 THR A O 1
ATOM 716 N N . THR A 1 88 ? 17.790 10.243 -24.725 1.00 97.38 88 THR A N 1
ATOM 717 C CA . THR A 1 88 ? 17.682 9.666 -26.072 1.00 97.38 88 THR A CA 1
ATOM 718 C C . THR A 1 88 ? 18.170 8.222 -26.070 1.00 97.38 88 THR A C 1
ATOM 720 O O . THR A 1 88 ? 17.509 7.341 -26.619 1.00 97.38 88 THR A O 1
ATOM 723 N N . LYS A 1 89 ? 19.303 7.958 -25.405 1.00 97.38 89 LYS A N 1
ATOM 724 C CA . LYS A 1 89 ? 19.864 6.604 -25.278 1.00 97.38 89 LYS A CA 1
ATOM 725 C C . LYS A 1 89 ? 18.990 5.710 -24.403 1.00 97.38 89 LYS A C 1
ATOM 727 O O . LYS A 1 89 ? 18.751 4.563 -24.769 1.00 97.38 89 LYS A O 1
ATOM 732 N N . ILE A 1 90 ? 18.504 6.237 -23.276 1.00 98.31 90 ILE A N 1
ATOM 733 C CA . ILE A 1 90 ? 17.601 5.507 -22.376 1.00 98.31 90 ILE A CA 1
ATOM 734 C C . ILE A 1 90 ? 16.303 5.157 -23.113 1.00 98.31 90 ILE A C 1
ATOM 736 O O . ILE A 1 90 ? 15.940 3.986 -23.136 1.00 98.31 90 ILE A O 1
ATOM 740 N N . SER A 1 91 ? 15.641 6.120 -23.768 1.00 98.62 91 SER A N 1
ATOM 741 C CA . SER A 1 91 ? 14.405 5.874 -24.523 1.00 98.62 91 SER A CA 1
ATOM 742 C C . SER A 1 91 ? 14.606 4.844 -25.629 1.00 98.62 91 SER A C 1
ATOM 744 O O . SER A 1 91 ? 13.789 3.940 -25.764 1.00 98.62 91 SER A O 1
ATOM 746 N N . ALA A 1 92 ? 15.700 4.936 -26.393 1.00 98.56 92 ALA A N 1
ATOM 747 C CA . ALA A 1 92 ? 16.000 3.959 -27.438 1.00 98.56 92 ALA A CA 1
ATOM 748 C C . ALA A 1 92 ? 16.130 2.537 -26.870 1.00 98.56 92 ALA A C 1
ATOM 750 O O . ALA A 1 92 ? 15.594 1.593 -27.444 1.00 98.56 92 ALA A O 1
ATOM 751 N N . PHE A 1 93 ? 16.792 2.389 -25.720 1.00 98.69 93 PHE A N 1
ATOM 752 C CA . PHE A 1 93 ? 16.961 1.086 -25.085 1.00 98.69 93 PHE A CA 1
ATOM 753 C C . PHE A 1 93 ? 15.677 0.575 -24.413 1.00 98.69 93 PHE A C 1
ATOM 755 O O . PHE A 1 93 ? 15.395 -0.617 -24.470 1.00 98.69 93 PHE A O 1
ATOM 762 N N . VAL A 1 94 ? 14.849 1.460 -23.848 1.00 98.81 94 VAL A N 1
ATOM 763 C CA . VAL A 1 94 ? 13.500 1.113 -23.368 1.00 98.81 94 VAL A CA 1
ATOM 764 C C . VAL A 1 94 ? 12.643 0.565 -24.512 1.00 98.81 94 VAL A C 1
ATOM 766 O O . VAL A 1 94 ? 12.039 -0.493 -24.346 1.00 98.81 94 VAL A O 1
ATOM 769 N N . SER A 1 95 ? 12.622 1.230 -25.673 1.00 98.81 95 SER A N 1
ATOM 770 C CA . SER A 1 95 ? 11.898 0.740 -26.855 1.00 98.81 95 SER A CA 1
ATOM 771 C C . SER A 1 95 ? 12.423 -0.615 -27.328 1.00 98.81 95 SER A C 1
ATOM 773 O O . SER A 1 95 ? 11.637 -1.501 -27.646 1.00 98.81 95 SER A O 1
ATOM 775 N N . GLU A 1 96 ? 13.744 -0.807 -27.326 1.00 98.75 96 GLU A N 1
ATOM 776 C CA . GLU A 1 96 ? 14.357 -2.087 -27.686 1.00 98.75 96 GLU A CA 1
ATOM 777 C C . GLU A 1 96 ? 13.912 -3.223 -26.747 1.00 98.75 96 GLU A C 1
ATOM 779 O O . GLU A 1 96 ? 13.532 -4.297 -27.214 1.00 98.75 96 GLU A O 1
ATOM 784 N N . LEU A 1 97 ? 13.909 -2.988 -25.429 1.00 98.81 97 LEU A N 1
ATOM 785 C CA . LEU A 1 97 ? 13.445 -3.971 -24.445 1.00 98.81 97 LEU A CA 1
ATOM 786 C C . LEU A 1 97 ? 11.938 -4.233 -24.569 1.00 98.81 97 LEU A C 1
ATOM 788 O O . LEU A 1 97 ? 11.515 -5.383 -24.477 1.00 98.81 97 LEU A O 1
ATOM 792 N N . HIS A 1 98 ? 11.130 -3.202 -24.828 1.00 98.81 98 HIS A N 1
ATOM 793 C CA . HIS A 1 98 ? 9.702 -3.355 -25.110 1.00 98.81 98 HIS A CA 1
ATOM 794 C C . HIS A 1 98 ? 9.460 -4.281 -26.315 1.00 98.81 98 HIS A C 1
ATOM 796 O O . HIS A 1 98 ? 8.709 -5.252 -26.216 1.00 98.81 98 HIS A O 1
ATOM 802 N N . GLU A 1 99 ? 10.143 -4.032 -27.437 1.00 98.81 99 GLU A N 1
ATOM 803 C CA . GLU A 1 99 ? 10.052 -4.871 -28.637 1.00 98.81 99 GLU A CA 1
ATOM 804 C C . GLU A 1 99 ? 10.551 -6.299 -28.388 1.00 98.81 99 GLU A C 1
ATOM 806 O O . GLU A 1 99 ? 9.984 -7.262 -28.910 1.00 98.81 99 GLU A O 1
ATOM 811 N N . GLN A 1 100 ? 11.616 -6.455 -27.597 1.00 98.69 100 GLN A N 1
ATOM 812 C CA . GLN A 1 100 ? 12.129 -7.761 -27.198 1.00 98.69 100 GLN A CA 1
ATOM 813 C C . GLN A 1 100 ? 11.088 -8.538 -26.384 1.00 98.69 100 GLN A C 1
ATOM 815 O O . GLN A 1 100 ? 10.846 -9.705 -26.695 1.00 98.69 100 GLN A O 1
ATOM 820 N N . ALA A 1 101 ? 10.461 -7.909 -25.385 1.00 98.69 101 ALA A N 1
ATOM 821 C CA . ALA A 1 101 ? 9.430 -8.546 -24.571 1.00 98.69 101 ALA A CA 1
ATOM 822 C C . ALA A 1 101 ? 8.268 -9.034 -25.432 1.00 98.69 101 ALA A C 1
ATOM 824 O O . ALA A 1 101 ? 7.946 -10.213 -25.379 1.00 98.69 101 ALA A O 1
ATOM 825 N N . HIS A 1 102 ? 7.724 -8.185 -26.308 1.00 98.81 102 HIS A N 1
ATOM 826 C CA . HIS A 1 102 ? 6.620 -8.564 -27.201 1.00 98.81 102 HIS A CA 1
ATOM 827 C C . HIS A 1 102 ? 6.992 -9.624 -28.239 1.00 98.81 102 HIS A C 1
ATOM 829 O O . HIS A 1 102 ? 6.137 -10.385 -28.688 1.00 98.81 102 HIS A O 1
ATOM 835 N N . ARG A 1 103 ? 8.268 -9.715 -28.626 1.00 98.62 103 ARG A N 1
ATOM 836 C CA . ARG A 1 103 ? 8.753 -10.785 -29.511 1.00 98.62 103 ARG A CA 1
ATOM 837 C C . ARG A 1 103 ? 8.810 -12.137 -28.804 1.00 98.62 103 ARG A C 1
ATOM 839 O O . ARG A 1 103 ? 8.568 -13.158 -29.443 1.00 98.62 103 ARG A O 1
ATOM 846 N N . VAL A 1 104 ? 9.189 -12.146 -27.527 1.00 98.12 104 VAL A N 1
ATOM 847 C CA . VAL A 1 104 ? 9.328 -13.366 -26.718 1.00 98.12 104 VAL A CA 1
ATOM 848 C C . VAL A 1 104 ? 7.980 -13.791 -26.125 1.00 98.12 104 VAL A C 1
ATOM 850 O O . VAL A 1 104 ? 7.675 -14.980 -26.090 1.00 98.12 104 VAL A O 1
ATOM 853 N N . ASP A 1 105 ? 7.164 -12.830 -25.703 1.00 98.62 105 ASP A N 1
ATOM 854 C CA . ASP A 1 105 ? 5.855 -13.020 -25.090 1.00 98.62 105 ASP A CA 1
ATOM 855 C C . ASP A 1 105 ? 4.860 -11.923 -25.523 1.00 98.62 105 ASP A C 1
ATOM 857 O O . ASP A 1 105 ? 4.735 -10.895 -24.855 1.00 98.62 105 ASP A O 1
ATOM 861 N N . PRO A 1 106 ? 4.113 -12.132 -26.623 1.00 98.12 106 PRO A N 1
ATOM 862 C CA . PRO A 1 106 ? 3.163 -11.145 -27.139 1.00 98.12 106 PRO A CA 1
ATOM 863 C C . PRO A 1 106 ? 1.855 -11.051 -26.331 1.00 98.12 106 PRO A C 1
ATOM 865 O O . PRO A 1 106 ? 0.955 -10.305 -26.718 1.00 98.12 106 PRO A O 1
ATOM 868 N N . TYR A 1 107 ? 1.688 -11.840 -25.262 1.00 98.12 107 TYR A N 1
ATOM 869 C CA . TYR A 1 107 ? 0.424 -11.936 -24.520 1.00 98.12 107 TYR A CA 1
ATOM 870 C C . TYR A 1 107 ? 0.387 -11.087 -23.247 1.00 98.12 107 TYR A C 1
ATOM 872 O O . TYR A 1 107 ? -0.683 -10.927 -22.657 1.00 98.12 107 TYR A O 1
ATOM 880 N N . ARG A 1 108 ? 1.532 -10.552 -22.815 1.00 98.62 108 ARG A N 1
ATOM 881 C CA . ARG A 1 108 ? 1.669 -9.773 -21.579 1.00 98.62 108 ARG A CA 1
ATOM 882 C C . ARG A 1 108 ? 2.070 -8.335 -21.866 1.00 98.62 108 ARG A C 1
ATOM 884 O O . ARG A 1 108 ? 2.570 -8.002 -22.935 1.00 98.62 108 ARG A O 1
ATOM 891 N N . LEU A 1 109 ? 1.806 -7.467 -20.898 1.00 98.69 109 LEU A N 1
ATOM 892 C CA . LEU A 1 109 ? 2.037 -6.036 -21.037 1.00 98.69 109 LEU A CA 1
ATOM 893 C C . LEU A 1 109 ? 3.438 -5.680 -20.556 1.00 98.69 109 LEU A C 1
ATOM 895 O O . LEU A 1 109 ? 3.899 -6.158 -19.523 1.00 98.69 109 LEU A O 1
ATOM 899 N N . THR A 1 110 ? 4.102 -4.782 -21.266 1.00 98.81 110 THR A N 1
ATOM 900 C CA . THR A 1 110 ? 5.318 -4.149 -20.760 1.00 98.81 110 THR A CA 1
ATOM 901 C C . THR A 1 110 ? 4.964 -2.970 -19.869 1.00 98.81 110 THR A C 1
ATOM 903 O O . THR A 1 110 ? 3.982 -2.260 -20.109 1.00 98.81 110 THR A O 1
ATOM 906 N N . ALA A 1 111 ? 5.770 -2.734 -18.841 1.00 98.69 111 ALA A N 1
ATOM 907 C CA . ALA A 1 111 ? 5.557 -1.608 -17.948 1.00 98.69 111 ALA A CA 1
ATOM 908 C C . ALA A 1 111 ? 6.858 -0.895 -17.583 1.00 98.69 111 ALA A C 1
ATOM 910 O O . ALA A 1 111 ? 7.949 -1.431 -17.755 1.00 98.69 111 ALA A O 1
ATOM 911 N N . ILE A 1 112 ? 6.751 0.332 -17.080 1.00 98.50 112 ILE A N 1
ATOM 912 C CA . ILE A 1 112 ? 7.886 1.038 -16.483 1.00 98.50 112 ILE A CA 1
ATOM 913 C C . ILE A 1 112 ? 7.403 1.972 -15.382 1.00 98.50 112 ILE A C 1
ATOM 915 O O . ILE A 1 112 ? 6.337 2.594 -15.489 1.00 98.50 112 ILE A O 1
ATOM 919 N N . ARG A 1 113 ? 8.202 2.100 -14.321 1.00 98.62 113 ARG A N 1
ATOM 920 C CA . ARG A 1 113 ? 7.917 3.036 -13.236 1.00 98.62 113 ARG A CA 1
ATOM 921 C C . ARG A 1 113 ? 8.866 4.229 -13.246 1.00 98.62 113 ARG A C 1
ATOM 923 O O . ARG A 1 113 ? 10.087 4.077 -13.256 1.00 98.62 113 ARG A O 1
ATOM 930 N N . LYS A 1 114 ? 8.277 5.427 -13.144 1.00 96.88 114 LYS A N 1
ATOM 931 C CA . LYS A 1 114 ? 8.951 6.721 -12.972 1.00 96.88 114 LYS A CA 1
ATOM 932 C C . LYS A 1 114 ? 10.097 6.893 -13.970 1.00 96.88 114 LYS A C 1
ATOM 934 O O . LYS A 1 114 ? 11.248 7.086 -13.597 1.00 96.88 114 LYS A O 1
ATOM 939 N N . TYR A 1 115 ? 9.746 6.849 -15.250 1.00 97.56 115 TYR A N 1
ATOM 940 C CA . TYR A 1 115 ? 10.539 7.368 -16.361 1.00 97.56 115 TYR A CA 1
ATOM 941 C C . TYR A 1 115 ? 9.591 8.005 -17.376 1.00 97.56 115 TYR A C 1
ATOM 943 O O . TYR A 1 115 ? 9.078 7.349 -18.275 1.00 97.56 115 TYR A O 1
ATOM 951 N N . TYR A 1 116 ? 9.310 9.292 -17.187 1.00 96.25 116 TYR A N 1
ATOM 952 C CA . TYR A 1 116 ? 8.233 9.989 -17.897 1.00 96.25 116 TYR A CA 1
ATOM 953 C C . TYR A 1 116 ? 8.412 10.013 -19.421 1.00 96.25 116 TYR A C 1
ATOM 955 O O . TYR A 1 116 ? 7.436 9.870 -20.149 1.00 96.25 116 TYR A O 1
ATOM 963 N N . ALA A 1 117 ? 9.652 10.110 -19.916 1.00 96.56 117 ALA A N 1
ATOM 964 C CA . ALA A 1 117 ? 9.937 10.036 -21.353 1.00 96.56 117 ALA A CA 1
ATOM 965 C C . ALA A 1 117 ? 9.648 8.647 -21.960 1.00 96.56 117 ALA A C 1
ATOM 967 O O . ALA A 1 117 ? 9.470 8.537 -23.169 1.00 96.56 117 ALA A O 1
ATOM 968 N N . GLY A 1 118 ? 9.579 7.603 -21.127 1.00 95.94 118 GLY A N 1
ATOM 969 C CA . GLY A 1 118 ? 9.221 6.244 -21.526 1.00 95.94 118 GLY A CA 1
ATOM 970 C C . GLY A 1 118 ? 7.734 5.921 -21.415 1.00 95.94 118 GLY A C 1
ATOM 971 O O . GLY A 1 118 ? 7.344 4.819 -21.781 1.00 95.94 118 GLY A O 1
ATOM 972 N N . ALA A 1 119 ? 6.893 6.843 -20.934 1.00 97.12 119 ALA A N 1
ATOM 973 C CA . ALA A 1 119 ? 5.480 6.561 -20.673 1.00 97.12 119 ALA A CA 1
ATOM 974 C C . ALA A 1 119 ? 4.701 6.119 -21.923 1.00 97.12 119 ALA A C 1
ATOM 976 O O . ALA A 1 119 ? 3.784 5.314 -21.814 1.00 97.12 119 ALA A O 1
ATOM 977 N N . SER A 1 120 ? 5.076 6.618 -23.106 1.00 97.00 120 SER A N 1
ATOM 978 C CA . SER A 1 120 ? 4.488 6.213 -24.389 1.00 97.00 120 SER A CA 1
ATOM 979 C C . SER A 1 120 ? 5.266 5.105 -25.108 1.00 97.00 120 SER A C 1
ATOM 981 O O . SER A 1 120 ? 4.928 4.784 -26.243 1.00 97.00 120 SER A O 1
ATOM 983 N N . LEU A 1 121 ? 6.348 4.594 -24.511 1.00 98.19 121 LEU A N 1
ATOM 984 C CA . LEU A 1 121 ? 7.204 3.556 -25.103 1.00 98.19 121 LEU A CA 1
ATOM 985 C C . LEU A 1 121 ? 6.847 2.149 -24.612 1.00 98.19 121 LEU A C 1
ATOM 987 O O . LEU A 1 121 ? 7.268 1.174 -25.221 1.00 98.19 121 LEU A O 1
ATOM 991 N N . VAL A 1 122 ? 6.101 2.050 -23.511 1.00 98.50 122 VAL A N 1
ATOM 992 C CA . VAL A 1 122 ? 5.632 0.792 -22.916 1.00 98.50 122 VAL A CA 1
ATOM 993 C C . VAL A 1 122 ? 4.106 0.747 -22.895 1.00 98.50 122 VAL A C 1
ATOM 995 O O . VAL A 1 122 ? 3.441 1.762 -23.106 1.00 98.50 122 VAL A O 1
ATOM 998 N N . ASP A 1 123 ? 3.536 -0.420 -22.603 1.00 98.56 123 ASP A N 1
ATOM 999 C CA . ASP A 1 123 ? 2.081 -0.586 -22.586 1.00 98.56 123 ASP A CA 1
ATOM 1000 C C . ASP A 1 123 ? 1.418 0.052 -21.367 1.00 98.56 123 ASP A C 1
ATOM 1002 O O . ASP A 1 123 ? 0.279 0.506 -21.468 1.00 98.56 123 ASP A O 1
ATOM 1006 N N . VAL A 1 124 ? 2.087 0.043 -20.212 1.00 98.38 124 VAL A N 1
ATOM 1007 C CA . VAL A 1 124 ? 1.547 0.530 -18.937 1.00 98.38 124 VAL A CA 1
ATOM 1008 C C . VAL A 1 124 ? 2.572 1.396 -18.225 1.00 98.38 124 VAL A C 1
ATOM 1010 O O . VAL A 1 124 ? 3.729 1.015 -18.053 1.00 98.38 124 VAL A O 1
ATOM 1013 N N . PHE A 1 125 ? 2.142 2.564 -17.758 1.00 98.50 125 PHE A N 1
ATOM 1014 C CA . PHE A 1 125 ? 3.024 3.500 -17.077 1.00 98.50 125 PHE A CA 1
ATOM 1015 C C . PHE A 1 125 ? 2.618 3.694 -15.620 1.00 98.50 125 PHE A C 1
ATOM 1017 O O . PHE A 1 125 ? 1.437 3.874 -15.312 1.00 98.50 125 PHE A O 1
ATOM 1024 N N . SER A 1 126 ? 3.621 3.722 -14.737 1.00 98.56 126 SER A N 1
ATOM 1025 C CA . SER A 1 126 ? 3.454 4.154 -13.352 1.00 98.56 126 SER A CA 1
ATOM 1026 C C . SER A 1 126 ? 4.220 5.449 -13.071 1.00 98.56 126 SER A C 1
ATOM 1028 O O . SER A 1 126 ? 5.457 5.432 -13.056 1.00 98.56 126 SER A O 1
ATOM 1030 N N . PRO A 1 127 ? 3.534 6.565 -12.767 1.00 97.00 127 PRO A N 1
ATOM 1031 C CA . PRO A 1 127 ? 4.171 7.770 -12.249 1.00 97.00 127 PRO A CA 1
ATOM 1032 C C . PRO A 1 127 ? 4.622 7.571 -10.791 1.00 97.00 127 PRO A C 1
ATOM 1034 O O . PRO A 1 127 ? 4.428 6.514 -10.191 1.00 97.00 127 PRO A O 1
ATOM 1037 N N . SER A 1 128 ? 5.240 8.604 -10.214 1.00 95.12 128 SER A N 1
ATOM 1038 C CA . SER A 1 128 ? 5.610 8.648 -8.795 1.00 95.12 128 SER A CA 1
ATOM 1039 C C . SER A 1 128 ? 4.619 9.521 -8.025 1.00 95.12 128 SER A C 1
ATOM 1041 O O . SER A 1 128 ? 4.730 10.746 -8.092 1.00 95.12 128 SER A O 1
ATOM 1043 N N . ILE A 1 129 ? 3.702 8.918 -7.260 1.00 94.50 129 ILE A N 1
ATOM 1044 C CA . ILE A 1 129 ? 2.727 9.640 -6.430 1.00 94.50 129 ILE A CA 1
ATOM 1045 C C . ILE A 1 129 ? 2.890 9.208 -4.965 1.00 94.50 129 ILE A C 1
ATOM 1047 O O . ILE A 1 129 ? 2.488 8.131 -4.555 1.00 94.50 129 ILE A O 1
ATOM 1051 N N . TRP A 1 130 ? 3.469 10.085 -4.149 1.00 94.12 130 TRP A N 1
ATOM 1052 C CA . TRP A 1 130 ? 3.721 9.837 -2.722 1.00 94.12 130 TRP A CA 1
ATOM 1053 C C . TRP A 1 130 ? 3.052 10.910 -1.857 1.00 94.12 130 TRP A C 1
ATOM 1055 O O . TRP A 1 130 ? 3.710 11.565 -1.040 1.00 94.12 130 TRP A O 1
ATOM 1065 N N . SER A 1 131 ? 1.760 11.139 -2.111 1.00 91.81 131 SER A N 1
ATOM 1066 C CA . SER A 1 131 ? 0.931 12.120 -1.404 1.00 91.81 131 SER A CA 1
ATOM 1067 C C . SER A 1 131 ? 0.958 11.857 0.100 1.00 91.81 131 SER A C 1
ATOM 1069 O O . SER A 1 131 ? 0.589 10.774 0.541 1.00 91.81 131 SER A O 1
ATOM 1071 N N . GLY A 1 132 ? 1.402 12.835 0.892 1.00 89.25 132 GLY A N 1
ATOM 1072 C CA . GLY A 1 132 ? 1.519 12.673 2.347 1.00 89.25 132 GLY A CA 1
ATOM 1073 C C . GLY A 1 132 ? 2.804 11.991 2.809 1.00 89.25 132 GLY A C 1
ATOM 1074 O O . GLY A 1 132 ? 2.945 11.674 3.977 1.00 89.25 132 GLY A O 1
ATOM 1075 N N . TRP A 1 133 ? 3.778 11.762 1.929 1.00 91.88 133 TRP A N 1
ATOM 1076 C CA . TRP A 1 133 ? 5.078 11.261 2.373 1.00 91.88 133 TRP A CA 1
ATOM 1077 C C . TRP A 1 133 ? 6.229 12.089 1.828 1.00 91.88 133 TRP A C 1
ATOM 1079 O O . TRP A 1 133 ? 6.799 12.907 2.548 1.00 91.88 133 TRP A O 1
ATOM 1089 N N . TYR A 1 134 ? 6.543 11.924 0.540 1.00 85.50 134 TYR A N 1
ATOM 1090 C CA . TYR A 1 134 ? 7.601 12.696 -0.118 1.00 85.50 134 TYR A CA 1
ATOM 1091 C C . TYR A 1 134 ? 7.121 14.042 -0.663 1.00 85.50 134 TYR A C 1
ATOM 1093 O O . TYR A 1 134 ? 7.954 14.887 -0.988 1.00 85.50 134 TYR A O 1
ATOM 1101 N N . ALA A 1 135 ? 5.807 14.245 -0.791 1.00 79.19 135 ALA A N 1
ATOM 1102 C CA . ALA A 1 135 ? 5.247 15.509 -1.245 1.00 79.19 135 ALA A CA 1
ATOM 1103 C C . ALA A 1 135 ? 3.817 15.728 -0.739 1.00 79.19 135 ALA A C 1
ATOM 1105 O O . ALA A 1 135 ? 2.958 14.853 -0.868 1.00 79.19 135 ALA A O 1
ATOM 1106 N N . GLY A 1 136 ? 3.553 16.946 -0.263 1.00 84.56 136 GLY A N 1
ATOM 1107 C CA . GLY A 1 136 ? 2.212 17.395 0.104 1.00 84.56 136 GLY A CA 1
ATOM 1108 C C . GLY A 1 136 ? 1.583 16.549 1.210 1.00 84.56 136 GLY A C 1
ATOM 1109 O O . GLY A 1 136 ? 2.277 15.923 2.004 1.00 84.56 136 GLY A O 1
ATOM 1110 N N . VAL A 1 137 ? 0.254 16.523 1.230 1.00 88.62 137 VAL A N 1
ATOM 1111 C CA . VAL A 1 137 ? -0.560 15.822 2.231 1.00 88.62 137 VAL A CA 1
ATOM 1112 C C . VAL A 1 137 ? -1.260 14.616 1.610 1.00 88.62 137 VAL A C 1
ATOM 1114 O O . VAL A 1 137 ? -1.487 14.591 0.397 1.00 88.62 137 VAL A O 1
ATOM 1117 N N . TYR A 1 138 ? -1.617 13.610 2.416 1.00 92.56 138 TYR A N 1
ATOM 1118 C CA . TYR A 1 138 ? -2.241 12.383 1.901 1.00 92.56 138 TYR A CA 1
ATOM 1119 C C . TYR A 1 138 ? -3.593 12.651 1.224 1.00 92.56 138 TYR A C 1
ATOM 1121 O O . TYR A 1 138 ? -3.954 11.963 0.269 1.00 92.56 138 TYR A O 1
ATOM 1129 N N . THR A 1 139 ? -4.281 13.730 1.618 1.00 93.88 139 THR A N 1
ATOM 1130 C CA . THR A 1 139 ? -5.558 14.155 1.027 1.00 93.88 139 THR A CA 1
ATOM 1131 C C . THR A 1 139 ? -5.454 14.562 -0.446 1.00 93.88 139 THR A C 1
ATOM 1133 O O . THR A 1 139 ? -6.435 14.473 -1.183 1.00 93.88 139 THR A O 1
ATOM 1136 N N . ASN A 1 140 ? -4.248 14.880 -0.931 1.00 91.75 140 ASN A N 1
ATOM 1137 C CA . ASN A 1 140 ? -3.997 15.220 -2.334 1.00 91.75 140 ASN A CA 1
ATOM 1138 C C . ASN A 1 140 ? -4.026 14.006 -3.279 1.00 91.75 140 ASN A C 1
ATOM 1140 O O . ASN A 1 140 ? -3.907 14.181 -4.494 1.00 91.75 140 ASN A O 1
ATOM 1144 N N . TYR A 1 141 ? -4.128 12.776 -2.764 1.00 95.50 141 TYR A N 1
ATOM 1145 C CA . TYR A 1 141 ? -4.003 11.565 -3.578 1.00 95.50 141 TYR A CA 1
ATOM 1146 C C . TYR A 1 141 ? -5.016 11.490 -4.731 1.00 95.50 141 TYR A C 1
ATOM 1148 O O . TYR A 1 141 ? -4.617 11.256 -5.872 1.00 95.50 141 TYR A O 1
ATOM 1156 N N . GLN A 1 142 ? -6.293 11.793 -4.477 1.00 95.50 142 GLN A N 1
ATOM 1157 C CA . GLN A 1 142 ? -7.330 11.785 -5.516 1.00 95.50 142 GLN A CA 1
ATOM 1158 C C . GLN A 1 142 ? -7.021 12.781 -6.643 1.00 95.50 142 GLN A C 1
ATOM 1160 O O . GLN A 1 142 ? -7.035 12.421 -7.819 1.00 95.50 142 GLN A O 1
ATOM 1165 N N . GLN A 1 143 ? -6.654 14.017 -6.290 1.00 94.12 143 GLN A N 1
ATOM 1166 C CA . GLN A 1 143 ? -6.299 15.042 -7.272 1.00 94.12 143 GLN A CA 1
ATOM 1167 C C . GLN A 1 143 ? -5.054 14.650 -8.083 1.00 94.12 143 GLN A C 1
ATOM 1169 O O . GLN A 1 143 ? -4.972 14.934 -9.281 1.00 94.12 143 GLN A O 1
ATOM 1174 N N . ALA A 1 144 ? -4.079 13.988 -7.452 1.00 93.56 144 ALA A N 1
ATOM 1175 C CA . ALA A 1 144 ? -2.915 13.465 -8.153 1.00 93.56 144 ALA A CA 1
ATOM 1176 C C . ALA A 1 144 ? -3.324 12.401 -9.184 1.00 93.56 144 ALA A C 1
ATOM 1178 O O . ALA A 1 144 ? -2.940 12.521 -10.346 1.00 93.56 144 ALA A O 1
ATOM 1179 N N . LEU A 1 145 ? -4.162 11.428 -8.807 1.00 95.75 145 LEU A N 1
ATOM 1180 C CA . LEU A 1 145 ? -4.679 10.414 -9.734 1.00 95.75 145 LEU A CA 1
ATOM 1181 C C . LEU A 1 145 ? -5.425 11.044 -10.921 1.00 95.75 145 LEU A C 1
ATOM 1183 O O . LEU A 1 145 ? -5.165 10.691 -12.072 1.00 95.75 145 LEU A O 1
ATOM 1187 N N . GLU A 1 146 ? -6.301 12.018 -10.672 1.00 95.69 146 GLU A N 1
ATOM 1188 C CA . GLU A 1 146 ? -7.036 12.729 -11.727 1.00 95.69 146 GLU A CA 1
ATOM 1189 C C . GLU A 1 146 ? -6.119 13.484 -12.695 1.00 95.69 146 GLU A C 1
ATOM 1191 O O . GLU A 1 146 ? -6.404 13.565 -13.895 1.00 95.69 146 GLU A O 1
ATOM 1196 N N . ARG A 1 147 ? -5.016 14.050 -12.192 1.00 94.19 147 ARG A N 1
ATOM 1197 C CA . ARG A 1 147 ? -4.011 14.718 -13.024 1.00 94.19 147 ARG A CA 1
ATOM 1198 C C . ARG A 1 147 ? -3.266 13.718 -13.902 1.00 94.19 147 ARG A C 1
ATOM 1200 O O . ARG A 1 147 ? -3.122 13.975 -15.096 1.00 94.19 147 ARG A O 1
ATOM 1207 N N . GLU A 1 148 ? -2.797 12.609 -13.333 1.00 94.25 148 GLU A N 1
ATOM 1208 C CA . GLU A 1 148 ? -2.009 11.618 -14.075 1.00 94.25 148 GLU A CA 1
ATOM 1209 C C . GLU A 1 148 ? -2.870 10.853 -15.096 1.00 94.25 148 GLU A C 1
ATOM 1211 O O . GLU A 1 148 ? -2.418 10.607 -16.214 1.00 94.25 148 GLU A O 1
ATOM 1216 N N . ARG A 1 149 ? -4.147 10.569 -14.790 1.00 95.19 149 ARG A N 1
ATOM 1217 C CA . ARG A 1 149 ? -5.082 9.913 -15.729 1.00 95.19 149 ARG A CA 1
ATOM 1218 C C . ARG A 1 149 ? -5.254 10.689 -17.038 1.00 95.19 149 ARG A C 1
ATOM 1220 O O . ARG A 1 149 ? -5.464 10.098 -18.090 1.00 95.19 149 ARG A O 1
ATOM 1227 N N . LYS A 1 150 ? -5.177 12.022 -16.991 1.00 95.88 150 LYS A N 1
ATOM 1228 C CA . LYS A 1 150 ? -5.275 12.871 -18.192 1.00 95.88 150 LYS A CA 1
ATOM 1229 C C . LYS A 1 150 ? -4.050 12.749 -19.099 1.00 95.88 150 LYS A C 1
ATOM 1231 O O . LYS A 1 150 ? -4.147 13.084 -20.274 1.00 95.88 150 LYS A O 1
ATOM 1236 N N . GLN A 1 151 ? -2.914 12.315 -18.555 1.00 95.31 151 GLN A N 1
ATOM 1237 C CA . GLN A 1 151 ? -1.641 12.222 -19.271 1.00 95.31 151 GLN A CA 1
ATOM 1238 C C . GLN A 1 151 ? -1.359 10.805 -19.773 1.00 95.31 151 GLN A C 1
ATOM 1240 O O . GLN A 1 151 ? -0.777 10.651 -20.844 1.00 95.31 151 GLN A O 1
ATOM 1245 N N . TYR A 1 152 ? -1.789 9.776 -19.036 1.00 95.69 152 TYR A N 1
ATOM 1246 C CA . TYR A 1 152 ? -1.465 8.382 -19.341 1.00 95.69 152 TYR A CA 1
ATOM 1247 C C . TYR A 1 152 ? -2.728 7.548 -19.536 1.00 95.69 152 TYR A C 1
ATOM 1249 O O . TYR A 1 152 ? -3.556 7.418 -18.636 1.00 95.69 152 TYR A O 1
ATOM 1257 N N . SER A 1 153 ? -2.858 6.952 -20.722 1.00 88.31 153 SER A N 1
ATOM 1258 C CA . SER A 1 153 ? -4.028 6.161 -21.122 1.00 88.31 153 SER A CA 1
ATOM 1259 C C . SER A 1 153 ? -4.159 4.841 -20.358 1.00 88.31 153 SER A C 1
ATOM 1261 O O . SER A 1 153 ? -5.273 4.395 -20.094 1.00 88.31 153 SER A O 1
ATOM 1263 N N . ARG A 1 154 ? -3.030 4.223 -19.995 1.00 96.00 154 ARG A N 1
ATOM 1264 C CA . ARG A 1 154 ? -2.945 2.978 -19.221 1.00 96.00 154 ARG A CA 1
ATOM 1265 C C . ARG A 1 154 ? -2.118 3.227 -17.963 1.00 96.00 154 ARG A C 1
ATOM 1267 O O . ARG A 1 154 ? -0.906 3.019 -17.937 1.00 96.00 154 ARG A O 1
ATOM 1274 N N . LEU A 1 155 ? -2.802 3.750 -16.951 1.00 97.19 155 LEU A N 1
ATOM 1275 C CA . LEU A 1 155 ? -2.230 4.138 -15.668 1.00 97.19 155 LEU A CA 1
ATOM 1276 C C . LEU A 1 155 ? -2.377 3.007 -14.645 1.00 97.19 155 LEU A C 1
ATOM 1278 O O . LEU A 1 155 ? -3.491 2.577 -14.356 1.00 97.19 155 LEU A O 1
ATOM 1282 N N . LEU A 1 156 ? -1.259 2.614 -14.040 1.00 98.06 156 LEU A N 1
ATOM 1283 C CA . LEU A 1 156 ? -1.219 1.910 -12.758 1.00 98.06 156 LEU A CA 1
ATOM 1284 C C . LEU A 1 156 ? -0.389 2.726 -11.772 1.00 98.06 156 LEU A C 1
ATOM 1286 O O . LEU A 1 156 ? 0.528 3.431 -12.181 1.00 98.06 156 LEU A O 1
ATOM 1290 N N . HIS A 1 157 ? -0.675 2.630 -10.475 1.00 98.44 157 HIS A N 1
ATOM 1291 C CA . HIS A 1 157 ? 0.106 3.349 -9.469 1.00 98.44 157 HIS A CA 1
ATOM 1292 C C . HIS A 1 157 ? 0.958 2.407 -8.615 1.00 98.44 157 HIS A C 1
ATOM 1294 O O . HIS A 1 157 ? 0.512 1.857 -7.611 1.00 98.44 157 HIS A O 1
ATOM 1300 N N . MET A 1 158 ? 2.215 2.240 -9.000 1.00 97.75 158 MET A N 1
ATOM 1301 C CA . MET A 1 158 ? 3.177 1.429 -8.270 1.00 97.75 158 MET A CA 1
ATOM 1302 C C . MET A 1 158 ? 3.989 2.297 -7.307 1.00 97.75 158 MET A C 1
ATOM 1304 O O . MET A 1 158 ? 4.659 3.244 -7.720 1.00 97.75 158 MET A O 1
ATOM 1308 N N . GLU A 1 159 ? 3.990 1.894 -6.038 1.00 98.19 159 GLU A N 1
ATOM 1309 C CA . GLU A 1 159 ? 4.612 2.537 -4.878 1.00 98.19 159 GLU A CA 1
ATOM 1310 C C . GLU A 1 159 ? 3.937 3.820 -4.376 1.00 98.19 159 GLU A C 1
ATOM 1312 O O . GLU A 1 159 ? 4.097 4.898 -4.947 1.00 98.19 159 GLU A O 1
ATOM 1317 N N . TYR A 1 160 ? 3.315 3.689 -3.207 1.00 97.88 160 TYR A N 1
ATOM 1318 C CA . TYR A 1 160 ? 2.898 4.772 -2.323 1.00 97.88 160 TYR A CA 1
ATOM 1319 C C . TYR A 1 160 ? 3.172 4.388 -0.862 1.00 97.88 160 TYR A C 1
ATOM 1321 O O . TYR A 1 160 ? 3.838 3.382 -0.592 1.00 97.88 160 TYR A O 1
ATOM 1329 N N . GLY A 1 161 ? 2.703 5.214 0.074 1.00 97.50 161 GLY A N 1
ATOM 1330 C CA . GLY A 1 161 ? 2.798 4.974 1.510 1.00 97.50 161 GLY A CA 1
ATOM 1331 C C . GLY A 1 161 ? 3.884 5.774 2.204 1.00 97.50 161 GLY A C 1
ATOM 1332 O O . GLY A 1 161 ? 4.238 6.866 1.774 1.00 97.50 161 GLY A O 1
ATOM 1333 N N . GLY A 1 162 ? 4.424 5.235 3.290 1.00 96.62 162 GLY A N 1
ATOM 1334 C CA . GLY A 1 162 ? 5.301 5.978 4.185 1.00 96.62 162 GLY A CA 1
ATOM 1335 C C . GLY A 1 162 ? 5.843 5.106 5.305 1.00 96.62 162 GLY A C 1
ATOM 1336 O O . GLY A 1 162 ? 5.423 3.963 5.466 1.00 96.62 162 GLY A O 1
ATOM 1337 N N . SER A 1 163 ? 6.883 5.589 5.980 1.00 97.62 163 SER A N 1
ATOM 1338 C CA . SER A 1 163 ? 7.547 4.816 7.029 1.00 97.62 163 SER A CA 1
ATOM 1339 C C . SER A 1 163 ? 6.777 4.955 8.338 1.00 97.62 163 SER A C 1
ATOM 1341 O O . SER A 1 163 ? 6.422 6.069 8.711 1.00 97.62 163 SER A O 1
ATOM 1343 N N . SER A 1 164 ? 6.638 3.858 9.074 1.00 97.56 164 SER A N 1
ATOM 1344 C CA . SER A 1 164 ? 6.199 3.871 10.468 1.00 97.56 164 SER A CA 1
ATOM 1345 C C . SER A 1 164 ? 7.116 3.011 11.329 1.00 97.56 164 SER A C 1
ATOM 1347 O O . SER A 1 164 ? 7.535 1.909 10.944 1.00 97.56 164 SER A O 1
ATOM 1349 N N . HIS A 1 165 ? 7.464 3.531 12.499 1.00 97.06 165 HIS A N 1
ATOM 1350 C CA . HIS A 1 165 ? 8.205 2.790 13.502 1.00 97.06 165 HIS A CA 1
ATOM 1351 C C . HIS A 1 165 ? 7.212 2.012 14.368 1.00 97.06 165 HIS A C 1
ATOM 1353 O O . HIS A 1 165 ? 6.408 2.623 15.061 1.00 97.06 165 HIS A O 1
ATOM 1359 N N . LEU A 1 166 ? 7.267 0.677 14.312 1.00 96.00 166 LEU A N 1
ATOM 1360 C CA . LEU A 1 166 ? 6.383 -0.202 15.087 1.00 96.00 166 LEU A CA 1
ATOM 1361 C C . LEU A 1 166 ? 6.413 0.187 16.575 1.00 96.00 166 LEU A C 1
ATO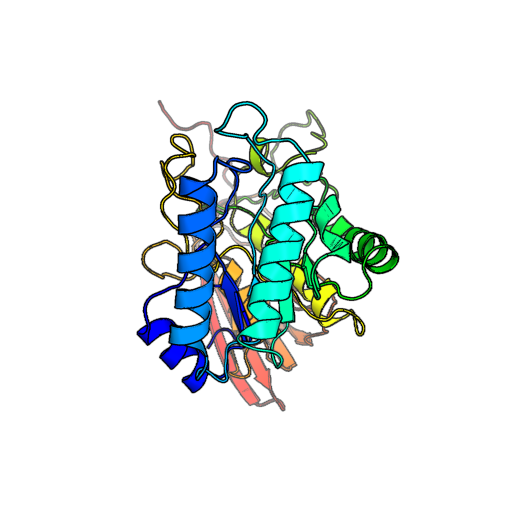M 1363 O O . LEU A 1 166 ? 7.490 0.268 17.165 1.00 96.00 166 LEU A O 1
ATOM 1367 N N . GLY A 1 167 ? 5.241 0.432 17.157 1.00 95.31 167 GLY A N 1
ATOM 1368 C CA . GLY A 1 167 ? 5.067 0.855 18.546 1.00 95.31 167 GLY A CA 1
ATOM 1369 C C . GLY A 1 167 ? 5.247 2.351 18.804 1.00 95.31 167 GLY A C 1
ATOM 1370 O O . GLY A 1 167 ? 5.148 2.778 19.953 1.00 95.31 167 GLY A O 1
ATOM 1371 N N . ARG A 1 168 ? 5.513 3.170 17.780 1.00 96.56 168 ARG A N 1
ATOM 1372 C CA . ARG A 1 168 ? 5.590 4.625 17.933 1.00 96.56 168 ARG A CA 1
ATOM 1373 C C . ARG A 1 168 ? 4.249 5.261 17.607 1.00 96.56 168 ARG A C 1
ATOM 1375 O O . ARG A 1 168 ? 3.798 5.201 16.470 1.00 96.56 168 ARG A O 1
ATOM 1382 N N . HIS A 1 169 ? 3.698 5.968 18.581 1.00 95.31 169 HIS A N 1
ATOM 1383 C CA . HIS A 1 169 ? 2.409 6.645 18.483 1.00 95.31 169 HIS A CA 1
ATOM 1384 C C . HIS A 1 169 ? 2.486 8.037 19.090 1.00 95.31 169 HIS A C 1
ATOM 1386 O O . HIS A 1 169 ? 3.404 8.343 19.855 1.00 95.31 169 HIS A O 1
ATOM 1392 N N . THR A 1 170 ? 1.517 8.877 18.755 1.00 92.19 170 THR A N 1
ATOM 1393 C CA . THR A 1 170 ? 1.388 10.224 19.314 1.00 92.19 170 THR A CA 1
ATOM 1394 C C . THR A 1 170 ? -0.079 10.606 19.443 1.00 92.19 170 THR A C 1
ATOM 1396 O O . THR A 1 170 ? -0.893 10.252 18.596 1.00 92.19 170 THR A O 1
ATOM 1399 N N . GLU A 1 171 ? -0.426 11.375 20.473 1.00 89.19 171 GLU A N 1
ATOM 1400 C CA . GLU A 1 171 ? -1.777 11.942 20.624 1.00 89.19 171 GLU A CA 1
ATOM 1401 C C . GLU A 1 171 ? -2.059 13.077 19.631 1.00 89.19 171 GLU A C 1
ATOM 1403 O O . GLU A 1 171 ? -3.213 13.458 19.463 1.00 89.19 171 GLU A O 1
ATOM 1408 N N . ASN A 1 172 ? -1.023 13.600 18.961 1.00 85.19 172 ASN A N 1
ATOM 1409 C CA . ASN A 1 172 ? -1.129 14.717 18.016 1.00 85.19 172 ASN A CA 1
ATOM 1410 C C . ASN A 1 172 ? -0.456 14.377 16.685 1.00 85.19 172 ASN A C 1
ATOM 1412 O O . ASN A 1 172 ? 0.588 14.955 16.365 1.00 85.19 172 ASN A O 1
ATOM 1416 N N . PRO A 1 173 ? -0.990 13.405 15.925 1.00 85.31 173 PRO A N 1
ATOM 1417 C CA . PRO A 1 173 ? -0.418 13.062 14.635 1.00 85.31 173 PRO A CA 1
ATOM 1418 C C . PRO A 1 173 ? -0.594 14.223 13.656 1.00 85.31 173 PRO A C 1
ATOM 1420 O O . PRO A 1 173 ? -1.503 15.050 13.775 1.00 85.31 173 PRO A O 1
ATOM 1423 N N . VAL A 1 174 ? 0.272 14.277 12.646 1.00 83.69 174 VAL A N 1
ATOM 1424 C CA . VAL A 1 174 ? 0.093 15.214 11.533 1.00 83.69 174 VAL A CA 1
ATOM 1425 C C . VAL A 1 174 ? -1.172 14.836 10.767 1.00 83.69 174 VAL A C 1
ATOM 1427 O O . VAL A 1 174 ? -1.323 13.708 10.312 1.00 83.69 174 VAL A O 1
ATOM 1430 N N . THR A 1 175 ? -2.078 15.786 10.580 1.00 84.19 175 THR A N 1
ATOM 1431 C CA . THR A 1 175 ? -3.366 15.517 9.932 1.00 84.19 175 THR A CA 1
ATOM 1432 C C . THR A 1 175 ? -3.287 15.628 8.407 1.00 84.19 175 THR A C 1
ATOM 1434 O O . THR A 1 175 ? -2.312 16.116 7.829 1.00 84.19 175 THR A O 1
ATOM 1437 N N . GLY A 1 176 ? -4.376 15.267 7.724 1.00 78.62 176 GLY A N 1
ATOM 1438 C CA . GLY A 1 176 ? -4.534 15.397 6.271 1.00 78.62 176 GLY A CA 1
ATOM 1439 C C . GLY A 1 176 ? -4.497 16.831 5.732 1.00 78.62 176 GLY A C 1
ATOM 1440 O O . GLY A 1 176 ? -4.493 17.020 4.516 1.00 78.62 176 GLY A O 1
ATOM 1441 N N . SER A 1 177 ? -4.453 17.831 6.614 1.00 77.31 177 SER A N 1
ATOM 1442 C CA . SER A 1 177 ? -4.214 19.241 6.284 1.00 77.31 177 SER A CA 1
ATOM 1443 C C . SER A 1 177 ? -2.731 19.639 6.326 1.00 77.31 177 SER A C 1
ATOM 1445 O O . SER A 1 177 ? -2.388 20.754 5.942 1.00 77.31 177 SER A O 1
ATOM 1447 N N . GLY A 1 178 ? -1.844 18.735 6.762 1.00 67.50 178 GLY A N 1
ATOM 1448 C CA . GLY A 1 178 ? -0.419 19.018 6.964 1.00 67.50 178 GLY A CA 1
ATOM 1449 C C . GLY A 1 178 ? -0.134 19.815 8.238 1.00 67.50 178 GLY A C 1
ATOM 1450 O O . GLY A 1 178 ? 0.970 20.331 8.399 1.00 67.50 178 GLY A O 1
ATOM 1451 N N . LEU A 1 179 ? -1.133 19.927 9.118 1.00 64.56 179 LEU A N 1
ATOM 1452 C CA . LEU A 1 179 ? -1.066 20.620 10.399 1.00 64.56 179 LEU A CA 1
ATOM 1453 C C . LEU A 1 179 ? -1.096 19.607 11.547 1.00 64.56 179 LEU A C 1
ATOM 1455 O O . LEU A 1 179 ? -1.763 18.570 11.452 1.00 64.56 179 LEU A O 1
ATOM 1459 N N . LEU A 1 180 ? -0.395 19.938 12.630 1.00 58.75 180 LEU A N 1
ATOM 1460 C CA . LEU A 1 180 ? -0.570 19.309 13.939 1.00 58.75 180 LEU A CA 1
ATOM 1461 C C . LEU A 1 180 ? -1.865 19.846 14.570 1.00 58.75 180 LEU A C 1
ATOM 1463 O O . LEU A 1 180 ? -2.163 21.031 14.414 1.00 58.75 180 LEU A O 1
ATOM 1467 N N . ASP A 1 181 ? -2.634 18.997 15.255 1.00 54.97 181 ASP A N 1
ATOM 1468 C CA . ASP A 1 181 ? -3.828 19.438 15.990 1.00 54.97 181 ASP A CA 1
ATOM 1469 C C . ASP A 1 181 ? -3.430 20.436 17.098 1.00 54.97 181 ASP A C 1
ATOM 1471 O O . ASP A 1 181 ? -2.521 20.186 17.892 1.00 54.97 181 ASP A O 1
ATOM 1475 N N . GLU A 1 182 ? -4.095 21.593 17.129 1.00 50.03 182 GLU A N 1
ATOM 1476 C CA . GLU A 1 182 ? -3.740 22.772 17.932 1.00 50.03 182 GLU A CA 1
ATOM 1477 C C . GLU A 1 182 ? -4.061 22.623 19.433 1.00 50.03 182 GLU A C 1
ATOM 1479 O O . GLU A 1 182 ? -3.796 23.538 20.211 1.00 50.03 182 GLU A O 1
ATOM 1484 N N . ASN A 1 183 ? -4.638 21.494 19.865 1.00 48.91 183 ASN A N 1
ATOM 1485 C CA . ASN A 1 183 ? -5.352 21.416 21.145 1.00 48.91 183 ASN A CA 1
ATOM 1486 C C . ASN A 1 183 ? -4.729 20.555 22.252 1.00 48.91 183 ASN A C 1
ATOM 1488 O O . ASN A 1 183 ? -5.396 20.315 23.263 1.00 48.91 183 ASN A O 1
ATOM 1492 N N . ASP A 1 184 ? -3.511 20.046 22.118 1.00 50.97 184 ASP A N 1
ATOM 1493 C CA . ASP A 1 184 ? -2.860 19.324 23.220 1.00 50.97 184 ASP A CA 1
ATOM 1494 C C . ASP A 1 184 ? -1.948 20.212 24.053 1.00 50.97 184 ASP A C 1
ATOM 1496 O O . ASP A 1 184 ? -1.644 21.337 23.684 1.00 50.97 184 ASP A O 1
ATOM 1500 N N . TRP A 1 185 ? -1.480 19.673 25.182 1.00 44.41 185 TRP A N 1
ATOM 1501 C CA . TRP A 1 185 ? -0.491 20.247 26.103 1.00 44.41 185 TRP A CA 1
ATOM 1502 C C . TRP A 1 185 ? 0.782 20.834 25.447 1.00 44.41 185 TRP A C 1
ATOM 1504 O O . TRP A 1 185 ? 1.655 21.331 26.158 1.00 44.41 185 TRP A O 1
ATOM 1514 N N . ALA A 1 186 ? 0.926 20.762 24.126 1.00 42.03 186 ALA A N 1
ATOM 1515 C CA . ALA A 1 186 ? 1.893 21.512 23.350 1.00 42.03 186 ALA A CA 1
ATOM 1516 C C . ALA A 1 186 ? 1.764 23.022 23.625 1.00 42.03 186 ALA A C 1
ATOM 1518 O O . ALA A 1 186 ? 0.681 23.604 23.609 1.00 42.03 186 ALA A O 1
ATOM 1519 N N . GLU A 1 187 ? 2.897 23.666 23.905 1.00 37.53 187 GLU A N 1
ATOM 1520 C CA . GLU A 1 187 ? 2.955 25.123 23.904 1.00 37.53 187 GLU A CA 1
ATOM 1521 C C . GLU A 1 187 ? 2.641 25.635 22.495 1.00 37.53 187 GLU A C 1
ATOM 1523 O O . GLU A 1 187 ? 3.162 25.131 21.499 1.00 37.53 187 GLU A O 1
ATOM 1528 N N . VAL A 1 188 ? 1.786 26.655 22.435 1.00 47.62 188 VAL A N 1
ATOM 1529 C CA . VAL A 1 188 ? 1.467 27.436 21.240 1.00 47.62 188 VAL A CA 1
ATOM 1530 C C . VAL A 1 188 ? 2.759 28.010 20.652 1.00 47.62 188 VAL A C 1
ATOM 1532 O O . VAL A 1 188 ? 3.223 29.050 21.109 1.00 47.62 188 VAL A O 1
ATOM 1535 N N . ALA A 1 189 ? 3.343 27.367 19.639 1.00 34.75 189 ALA A N 1
ATOM 1536 C CA . ALA A 1 189 ? 4.319 27.998 18.751 1.00 34.75 189 ALA A CA 1
ATOM 1537 C C . ALA A 1 189 ? 4.588 27.138 17.506 1.00 34.75 189 ALA A C 1
ATOM 1539 O O . ALA A 1 189 ? 5.221 26.091 17.584 1.00 34.75 189 ALA A O 1
ATOM 1540 N N . ASN A 1 190 ? 4.202 27.683 16.350 1.00 36.09 190 ASN A N 1
ATOM 1541 C CA . ASN A 1 190 ? 4.497 27.242 14.983 1.00 36.09 190 ASN A CA 1
ATOM 1542 C C . ASN A 1 190 ? 3.582 26.144 14.425 1.00 36.09 190 ASN A C 1
ATOM 1544 O O . ASN A 1 190 ? 3.860 24.954 14.528 1.00 36.09 190 ASN A O 1
ATOM 1548 N N . GLN A 1 191 ? 2.552 26.579 13.690 1.00 41.06 191 GLN A N 1
ATOM 1549 C CA . GL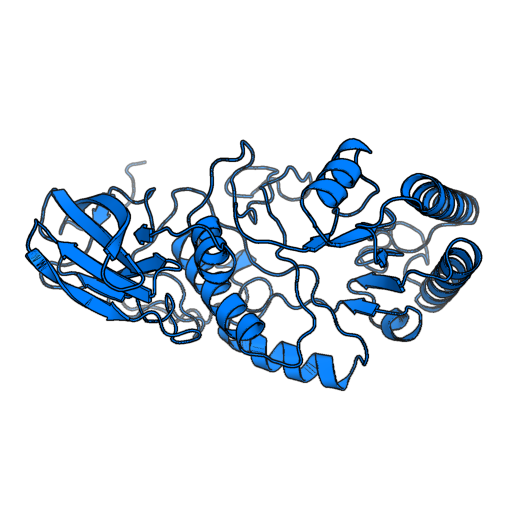N A 1 191 ? 1.990 25.799 12.587 1.00 41.06 191 GLN A CA 1
ATOM 1550 C C . GLN A 1 191 ? 3.126 25.483 11.600 1.00 41.06 191 GLN A C 1
ATOM 1552 O O . GLN A 1 191 ? 3.440 26.276 10.708 1.00 41.06 191 GLN A O 1
ATOM 1557 N N . VAL A 1 192 ? 3.803 24.353 11.786 1.00 48.38 192 VAL A N 1
ATOM 1558 C CA . VAL A 1 192 ? 4.755 23.853 10.800 1.00 48.38 192 VAL A CA 1
ATOM 1559 C C . VAL A 1 192 ? 3.914 23.254 9.684 1.00 48.38 192 VAL A C 1
ATOM 1561 O O . VAL A 1 192 ? 3.293 22.213 9.854 1.00 48.38 192 VAL A O 1
ATOM 1564 N N . ASN A 1 193 ? 3.840 23.951 8.553 1.00 57.25 193 ASN A N 1
ATOM 1565 C CA . ASN A 1 193 ? 3.256 23.401 7.338 1.00 57.25 193 ASN A CA 1
ATOM 1566 C C . ASN A 1 193 ? 4.209 22.322 6.814 1.00 57.25 193 ASN A C 1
ATOM 1568 O O . ASN A 1 193 ? 5.151 22.644 6.082 1.00 57.25 193 ASN A O 1
ATOM 1572 N N . ILE A 1 194 ? 4.004 21.074 7.245 1.00 58.62 194 ILE A N 1
ATOM 1573 C CA . ILE A 1 194 ? 4.900 19.974 6.899 1.00 58.62 194 ILE A CA 1
ATOM 1574 C C . ILE A 1 194 ? 4.723 19.659 5.418 1.00 58.62 194 ILE A C 1
ATOM 1576 O O . ILE A 1 194 ? 3.712 19.111 4.978 1.00 58.62 194 ILE A O 1
ATOM 1580 N N . LYS A 1 195 ? 5.731 20.020 4.623 1.00 63.03 195 LYS A N 1
ATOM 1581 C CA . LYS A 1 195 ? 5.714 19.799 3.168 1.00 63.03 195 LYS A CA 1
ATOM 1582 C C . LYS A 1 195 ? 6.215 18.408 2.790 1.00 63.03 195 LYS A C 1
ATOM 1584 O O . LYS A 1 195 ? 5.921 17.939 1.685 1.00 63.03 195 LYS A O 1
ATOM 1589 N N . ASN A 1 196 ? 6.998 17.784 3.674 1.00 76.62 196 ASN A N 1
ATOM 1590 C CA . ASN A 1 196 ? 7.626 16.486 3.465 1.00 76.62 196 ASN A CA 1
ATOM 1591 C C . ASN A 1 196 ? 7.725 15.710 4.787 1.00 76.62 196 ASN A C 1
ATOM 1593 O O . ASN A 1 196 ? 8.674 15.858 5.558 1.00 76.62 196 ASN A O 1
ATOM 1597 N N . ILE A 1 197 ? 6.747 14.836 5.012 1.00 80.19 197 ILE A N 1
ATOM 1598 C CA . ILE A 1 197 ? 6.634 14.016 6.224 1.00 80.19 197 ILE A CA 1
ATOM 1599 C C . ILE A 1 197 ? 7.814 13.045 6.346 1.00 80.19 197 ILE A C 1
ATOM 1601 O O . ILE A 1 197 ? 8.239 12.721 7.451 1.00 80.19 197 ILE A O 1
ATOM 1605 N N . ALA A 1 198 ? 8.412 12.620 5.228 1.00 70.69 198 ALA A N 1
ATOM 1606 C CA . ALA A 1 198 ? 9.567 11.730 5.275 1.00 70.69 198 ALA A CA 1
ATOM 1607 C C . ALA A 1 198 ? 10.780 12.350 5.994 1.00 70.69 198 ALA A C 1
ATOM 1609 O O . ALA A 1 198 ? 11.580 11.597 6.548 1.00 70.69 198 ALA A O 1
ATOM 1610 N N . HIS A 1 199 ? 10.916 13.681 5.968 1.00 75.00 199 HIS A N 1
ATOM 1611 C CA . HIS A 1 199 ? 11.995 14.418 6.633 1.00 75.00 199 HIS A CA 1
ATOM 1612 C C . HIS A 1 199 ? 11.570 15.066 7.954 1.00 75.00 199 HIS A C 1
ATOM 1614 O O . HIS A 1 199 ? 12.377 15.122 8.875 1.00 75.00 199 HIS A O 1
ATOM 1620 N N . GLU A 1 200 ? 10.338 15.571 8.034 1.00 73.50 200 GLU A N 1
ATOM 1621 C CA . GLU A 1 200 ? 9.869 16.404 9.154 1.00 73.50 200 GLU A CA 1
ATOM 1622 C C . GLU A 1 200 ? 8.895 15.668 10.091 1.00 73.50 200 GLU A C 1
ATOM 1624 O O . GLU A 1 200 ? 8.578 16.173 11.164 1.00 73.50 200 GLU A O 1
ATOM 1629 N N . GLY A 1 201 ? 8.406 14.489 9.695 1.00 75.50 201 GLY A N 1
ATOM 1630 C CA . GLY A 1 201 ? 7.480 13.681 10.485 1.00 75.50 201 GLY A CA 1
ATOM 1631 C C . GLY A 1 201 ? 8.168 12.817 11.542 1.00 75.50 201 GLY A C 1
ATOM 1632 O O . GLY A 1 201 ? 9.352 12.497 11.455 1.00 75.50 201 GLY A O 1
ATOM 1633 N N . ASP A 1 202 ? 7.382 12.363 12.512 1.00 81.69 202 ASP A N 1
ATOM 1634 C CA . ASP A 1 202 ? 7.811 11.528 13.642 1.00 81.69 202 ASP A CA 1
ATOM 1635 C C . ASP A 1 202 ? 7.800 10.012 13.353 1.00 81.69 202 ASP A C 1
ATOM 1637 O O . ASP A 1 202 ? 8.334 9.219 14.138 1.00 81.69 202 ASP A O 1
ATOM 1641 N N . TRP A 1 203 ? 7.251 9.616 12.198 1.00 91.31 203 TRP A N 1
ATOM 1642 C CA . TRP A 1 203 ? 7.119 8.232 11.720 1.00 91.31 203 TRP A CA 1
ATOM 1643 C C . TRP A 1 203 ? 6.279 7.373 12.670 1.00 91.31 203 TRP A C 1
ATOM 1645 O O . TRP A 1 203 ? 6.625 6.224 12.966 1.00 91.31 203 TRP A O 1
ATOM 1655 N N . THR A 1 204 ? 5.194 7.954 13.169 1.00 94.88 204 THR A N 1
ATOM 1656 C CA . THR A 1 204 ? 4.194 7.281 13.999 1.00 94.88 204 THR A CA 1
ATOM 1657 C C . THR A 1 204 ? 3.321 6.319 13.193 1.00 94.88 204 THR A C 1
ATOM 1659 O O . THR A 1 204 ? 3.115 6.490 11.988 1.00 94.88 204 THR A O 1
ATOM 1662 N N . GLU A 1 205 ? 2.822 5.268 13.845 1.00 96.56 205 GLU A N 1
ATOM 1663 C CA . GLU A 1 205 ? 1.898 4.323 13.219 1.00 96.56 205 GLU A CA 1
ATOM 1664 C C . GLU A 1 205 ? 0.548 4.973 12.927 1.00 96.56 205 GLU A C 1
ATOM 1666 O O . GLU A 1 205 ? 0.052 4.846 11.812 1.00 96.56 205 GLU A O 1
ATOM 1671 N N . ASN A 1 206 ? -0.001 5.749 13.861 1.00 94.06 206 ASN A N 1
ATOM 1672 C CA . ASN A 1 206 ? -1.297 6.391 13.662 1.00 94.06 206 ASN A CA 1
ATOM 1673 C C . ASN A 1 206 ? -1.294 7.428 12.514 1.00 94.06 206 ASN A C 1
ATOM 1675 O O . ASN A 1 206 ? -2.297 7.574 11.823 1.00 94.06 206 ASN A O 1
ATOM 1679 N N . TYR A 1 207 ? -0.151 8.052 12.182 1.00 95.69 207 TYR A N 1
ATOM 1680 C CA . TYR A 1 207 ? -0.032 8.821 10.932 1.00 95.69 207 TYR A CA 1
ATOM 1681 C C . TYR A 1 207 ? -0.181 7.943 9.682 1.00 95.69 207 TYR A C 1
ATOM 1683 O O . TYR A 1 207 ? -0.863 8.306 8.719 1.00 95.69 207 TYR A O 1
ATOM 1691 N N . ILE A 1 208 ? 0.515 6.799 9.655 1.00 97.50 208 ILE A N 1
ATOM 1692 C CA . ILE A 1 208 ? 0.506 5.951 8.464 1.00 97.50 208 ILE A CA 1
ATOM 1693 C C . ILE A 1 208 ? -0.829 5.226 8.288 1.00 97.50 208 ILE A C 1
ATOM 1695 O O . ILE A 1 208 ? -1.236 4.978 7.154 1.00 97.50 208 ILE A O 1
ATOM 1699 N N . VAL A 1 209 ? -1.518 4.928 9.389 1.00 98.19 209 VAL A N 1
ATOM 1700 C CA . VAL A 1 209 ? -2.885 4.404 9.393 1.00 98.19 209 VAL A CA 1
ATOM 1701 C C . VAL A 1 209 ? -3.821 5.366 8.664 1.00 98.19 209 VAL A C 1
ATOM 1703 O O . VAL A 1 209 ? -4.439 4.956 7.681 1.00 98.19 209 VAL A O 1
ATOM 1706 N N . ASP A 1 210 ? -3.834 6.647 9.044 1.00 97.75 210 ASP A N 1
ATOM 1707 C CA . ASP A 1 210 ? -4.629 7.683 8.373 1.00 97.75 210 ASP A CA 1
ATOM 1708 C C . ASP A 1 210 ? -4.275 7.820 6.888 1.00 97.75 210 ASP A C 1
ATOM 1710 O O . ASP A 1 210 ? -5.154 7.910 6.024 1.00 97.75 210 ASP A O 1
ATOM 1714 N N . LEU A 1 211 ? -2.975 7.818 6.570 1.00 97.94 211 LEU A N 1
ATOM 1715 C CA . LEU A 1 21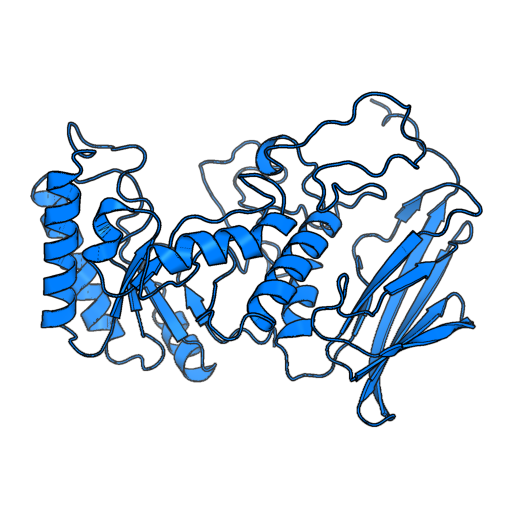1 ? -2.512 7.895 5.189 1.00 97.94 211 LEU A CA 1
ATOM 1716 C C . LEU A 1 211 ? -3.055 6.719 4.371 1.00 97.94 211 LEU A C 1
ATOM 1718 O O . LEU A 1 211 ? -3.556 6.937 3.264 1.00 97.94 211 LEU A O 1
ATOM 1722 N N . PHE A 1 212 ? -2.956 5.489 4.878 1.00 98.75 212 PHE A N 1
ATOM 1723 C CA . PHE A 1 212 ? -3.427 4.303 4.166 1.00 98.75 212 PHE A CA 1
ATOM 1724 C C . PHE A 1 212 ? -4.940 4.229 4.073 1.00 98.75 212 PHE A C 1
ATOM 1726 O O . PHE A 1 212 ? -5.440 3.926 2.991 1.00 98.75 212 PHE A O 1
ATOM 1733 N N . ASP A 1 213 ? -5.660 4.559 5.141 1.00 98.81 213 ASP A N 1
ATOM 1734 C CA . ASP A 1 213 ? -7.119 4.601 5.128 1.00 98.81 213 ASP A CA 1
ATOM 1735 C C . ASP A 1 213 ? -7.613 5.616 4.093 1.00 98.81 213 ASP A C 1
ATOM 1737 O O . ASP A 1 213 ? -8.474 5.309 3.271 1.00 98.81 213 ASP A O 1
ATOM 1741 N N . TRP A 1 214 ? -6.976 6.789 4.014 1.00 98.62 214 TRP A N 1
ATOM 1742 C CA . TRP A 1 214 ? -7.292 7.762 2.975 1.00 98.62 214 TRP A CA 1
ATOM 1743 C C . TRP A 1 214 ? -7.010 7.238 1.559 1.00 98.62 214 TRP A C 1
ATOM 1745 O O . TRP A 1 214 ? -7.833 7.408 0.655 1.00 98.62 214 TRP A O 1
ATOM 1755 N N . HIS A 1 215 ? -5.847 6.618 1.334 1.00 98.62 215 HIS A N 1
ATOM 1756 C CA . HIS A 1 215 ? -5.494 6.090 0.013 1.00 98.62 215 HIS A CA 1
ATOM 1757 C C . HIS A 1 215 ? -6.444 4.974 -0.427 1.00 98.62 215 HIS A C 1
ATOM 1759 O O . HIS A 1 215 ? -6.838 4.966 -1.594 1.00 98.62 215 HIS A O 1
ATOM 1765 N N . LEU A 1 216 ? -6.829 4.084 0.492 1.00 98.69 216 LEU A N 1
ATOM 1766 C CA . LEU A 1 216 ? -7.763 2.989 0.243 1.00 98.69 216 LEU A CA 1
ATOM 1767 C C . LEU A 1 216 ? -9.179 3.502 0.019 1.00 98.69 216 LEU A C 1
ATOM 1769 O O . LEU A 1 216 ? -9.801 3.124 -0.967 1.00 98.69 216 LEU A O 1
ATOM 1773 N N . LYS A 1 217 ? -9.651 4.456 0.831 1.00 98.31 217 LYS A N 1
ATOM 1774 C CA . LYS A 1 217 ? -10.891 5.188 0.553 1.00 98.31 217 LYS A CA 1
ATOM 1775 C C . LYS A 1 217 ? -10.914 5.678 -0.890 1.00 98.31 217 LYS A C 1
ATOM 1777 O O . LYS A 1 217 ? -11.894 5.449 -1.587 1.00 98.31 217 LYS A O 1
ATOM 1782 N N . VAL A 1 218 ? -9.864 6.367 -1.341 1.00 98.44 218 VAL A N 1
ATOM 1783 C CA . VAL A 1 218 ? -9.813 6.896 -2.709 1.00 98.44 218 VAL A CA 1
ATOM 1784 C C . VAL A 1 218 ? -9.772 5.759 -3.727 1.00 98.44 218 VAL A C 1
ATOM 1786 O O . VAL A 1 218 ? -10.569 5.784 -4.658 1.00 98.44 218 VAL A O 1
ATOM 1789 N N . SER A 1 219 ? -8.887 4.768 -3.589 1.00 97.81 219 SER A N 1
ATOM 1790 C CA . SER A 1 219 ? -8.750 3.717 -4.608 1.00 97.81 219 SER A CA 1
ATOM 1791 C C . SER A 1 219 ? -10.000 2.854 -4.741 1.00 97.81 219 SER A C 1
ATOM 1793 O O . SER A 1 219 ? -10.422 2.599 -5.862 1.00 97.81 219 SER A O 1
ATOM 1795 N N . GLU A 1 220 ? -10.625 2.485 -3.624 1.00 97.56 220 GLU A N 1
ATOM 1796 C CA . GLU A 1 220 ? -11.813 1.620 -3.596 1.00 97.56 220 GLU A CA 1
ATOM 1797 C C . GLU A 1 220 ? -13.119 2.358 -3.929 1.00 97.56 220 GLU A C 1
ATOM 1799 O O . GLU A 1 220 ? -14.161 1.731 -4.099 1.00 97.56 220 GLU A O 1
ATOM 1804 N N . THR A 1 221 ? -13.090 3.691 -4.036 1.00 97.50 221 THR A N 1
ATOM 1805 C CA . THR A 1 221 ? -14.249 4.504 -4.467 1.00 97.50 221 THR A CA 1
ATOM 1806 C C . THR A 1 221 ? -14.022 5.213 -5.803 1.00 97.50 221 THR A C 1
ATOM 1808 O O . THR A 1 221 ? -14.807 6.073 -6.204 1.00 97.50 221 THR A O 1
ATOM 1811 N N . THR A 1 222 ? -12.950 4.856 -6.520 1.00 97.44 222 THR A N 1
ATOM 1812 C CA . THR A 1 222 ? -12.621 5.424 -7.830 1.00 97.44 222 THR A CA 1
ATOM 1813 C C . THR A 1 222 ? -12.813 4.382 -8.933 1.00 97.44 222 THR A C 1
ATOM 1815 O O . THR A 1 222 ? -11.865 3.721 -9.343 1.00 97.44 222 THR A O 1
ATOM 1818 N N . ASP A 1 223 ? -14.026 4.303 -9.490 1.00 95.94 223 ASP A N 1
ATOM 1819 C CA . ASP A 1 223 ? -14.457 3.266 -10.454 1.00 95.94 223 ASP A CA 1
ATOM 1820 C C . ASP A 1 223 ? -13.548 3.070 -11.679 1.00 95.94 223 ASP A C 1
ATOM 1822 O O . ASP A 1 223 ? -13.506 2.004 -12.289 1.00 95.94 223 ASP A O 1
ATOM 1826 N N . TRP A 1 224 ? -12.853 4.123 -12.108 1.00 95.38 224 TRP A N 1
ATOM 1827 C CA . TRP A 1 224 ? -12.005 4.085 -13.299 1.00 95.38 224 TRP A CA 1
ATOM 1828 C C . TRP A 1 224 ? -10.567 3.648 -13.022 1.00 95.38 224 TRP A C 1
ATOM 1830 O O . TRP A 1 224 ? -9.794 3.474 -13.967 1.00 95.38 224 TRP A O 1
ATOM 1840 N N . PHE A 1 225 ? -10.171 3.577 -11.754 1.00 97.44 225 PHE A N 1
ATOM 1841 C CA . PHE A 1 225 ? -8.789 3.368 -11.370 1.00 97.44 225 PHE A CA 1
ATOM 1842 C C . PHE A 1 225 ? -8.448 1.879 -11.398 1.00 97.44 225 PHE A C 1
ATOM 1844 O O . PHE A 1 225 ? -9.033 1.083 -10.677 1.00 97.44 225 PHE A O 1
ATOM 1851 N N . ALA A 1 226 ? -7.486 1.502 -12.244 1.00 96.25 226 ALA A N 1
ATOM 1852 C CA . ALA A 1 226 ? -7.155 0.096 -12.470 1.00 96.25 226 ALA A CA 1
ATOM 1853 C C . ALA A 1 226 ? -6.464 -0.576 -11.271 1.00 96.25 226 ALA A C 1
ATOM 1855 O O . ALA A 1 226 ? -6.558 -1.791 -11.127 1.00 96.25 226 ALA A O 1
ATOM 1856 N N . GLY A 1 227 ? -5.766 0.191 -10.428 1.00 97.19 227 GLY A N 1
ATOM 1857 C CA . GLY A 1 227 ? -5.167 -0.328 -9.202 1.00 97.19 227 GLY A CA 1
ATOM 1858 C C . GLY A 1 227 ? -3.841 0.321 -8.819 1.00 97.19 227 GLY A C 1
ATOM 1859 O O . GLY A 1 227 ? -3.222 1.082 -9.577 1.00 97.19 227 GLY A O 1
ATOM 1860 N N . ASN A 1 228 ? -3.400 -0.001 -7.607 1.00 98.12 228 ASN A N 1
ATOM 1861 C CA . ASN A 1 228 ? -2.144 0.454 -7.030 1.00 98.12 228 ASN A CA 1
ATOM 1862 C C . ASN A 1 228 ? -1.382 -0.698 -6.353 1.00 98.12 228 ASN A C 1
ATOM 1864 O O . ASN A 1 228 ? -1.904 -1.798 -6.198 1.00 98.12 228 ASN A O 1
ATOM 1868 N N . ALA A 1 229 ? -0.138 -0.438 -5.950 1.00 98.50 229 ALA A N 1
ATOM 1869 C CA . ALA A 1 229 ? 0.612 -1.330 -5.074 1.00 98.50 229 ALA A CA 1
ATOM 1870 C C . ALA A 1 229 ? 1.388 -0.537 -4.023 1.00 98.50 229 ALA A C 1
ATOM 1872 O O . ALA A 1 229 ? 2.261 0.275 -4.350 1.00 98.50 229 ALA A O 1
ATOM 1873 N N . GLN A 1 230 ? 1.072 -0.803 -2.757 1.00 98.38 230 GLN A N 1
ATOM 1874 C CA . GLN A 1 230 ? 1.730 -0.202 -1.605 1.00 98.38 230 GLN A CA 1
ATOM 1875 C C . GLN A 1 230 ? 3.204 -0.620 -1.536 1.00 98.38 230 GLN A C 1
ATOM 1877 O O . GLN A 1 230 ? 3.525 -1.805 -1.640 1.00 98.38 230 GLN A O 1
ATOM 1882 N N . TRP A 1 231 ? 4.111 0.339 -1.317 1.00 98.38 231 TRP A N 1
ATOM 1883 C CA . TRP A 1 231 ? 5.527 0.051 -1.080 1.00 98.38 231 TRP A CA 1
ATOM 1884 C C . TRP A 1 231 ? 5.853 0.193 0.411 1.00 98.38 231 TRP A C 1
ATOM 1886 O O . TRP A 1 231 ? 6.020 1.309 0.898 1.00 98.38 231 TRP A O 1
ATOM 1896 N N . ALA A 1 232 ? 5.977 -0.889 1.174 1.00 97.75 232 ALA A N 1
ATOM 1897 C CA . ALA A 1 232 ? 6.003 -2.297 0.758 1.00 97.75 232 ALA A CA 1
ATOM 1898 C C . ALA A 1 232 ? 5.205 -3.170 1.732 1.00 97.75 232 ALA A C 1
ATOM 1900 O O . ALA A 1 232 ? 4.724 -2.688 2.751 1.00 97.75 232 ALA A O 1
ATOM 1901 N N . PHE A 1 233 ? 5.074 -4.467 1.443 1.00 98.44 233 PHE A N 1
ATOM 1902 C CA . PHE A 1 233 ? 4.391 -5.383 2.360 1.00 98.44 233 PHE A CA 1
ATOM 1903 C C . PHE A 1 233 ? 5.145 -5.538 3.690 1.00 98.44 233 PHE A C 1
ATOM 1905 O O . PHE A 1 233 ? 4.542 -5.480 4.757 1.00 98.44 233 PHE A O 1
ATOM 1912 N N . LYS A 1 234 ? 6.474 -5.679 3.641 1.00 98.50 234 LYS A N 1
ATOM 1913 C CA . LYS A 1 234 ? 7.314 -5.942 4.814 1.00 98.50 234 LYS A CA 1
ATOM 1914 C C . LYS A 1 234 ? 8.511 -5.002 4.874 1.00 98.50 234 LYS A C 1
ATOM 1916 O O . LYS A 1 234 ? 9.084 -4.680 3.834 1.00 98.50 234 LYS A O 1
ATOM 1921 N N . ASP A 1 235 ? 8.907 -4.596 6.079 1.00 98.75 235 ASP A N 1
ATOM 1922 C CA . ASP A 1 235 ? 10.147 -3.845 6.288 1.00 98.75 235 ASP A CA 1
ATOM 1923 C C . ASP A 1 235 ? 11.353 -4.637 5.755 1.00 98.75 235 ASP A C 1
ATOM 1925 O O . ASP A 1 235 ? 11.451 -5.858 5.922 1.00 98.75 235 ASP A O 1
ATOM 1929 N N . PHE A 1 236 ? 12.299 -3.947 5.116 1.00 98.50 236 PHE A N 1
ATOM 1930 C CA . PHE A 1 236 ? 13.424 -4.595 4.436 1.00 98.50 236 PHE A CA 1
ATOM 1931 C C . PHE A 1 236 ? 14.723 -3.797 4.553 1.00 98.50 236 PHE A C 1
ATOM 1933 O O . PHE A 1 236 ? 14.721 -2.588 4.777 1.00 98.50 236 PHE A O 1
ATOM 1940 N N . GLY A 1 237 ? 15.854 -4.491 4.411 1.00 98.38 237 GLY A N 1
ATOM 1941 C CA . GLY A 1 237 ? 17.178 -3.882 4.524 1.00 98.38 237 GLY A CA 1
ATOM 1942 C C . GLY A 1 237 ? 17.505 -2.973 3.338 1.00 98.38 237 GLY A C 1
ATOM 1943 O O . GLY A 1 237 ? 17.194 -3.292 2.194 1.00 98.38 237 GLY A O 1
ATOM 1944 N N . THR A 1 238 ? 18.162 -1.848 3.596 1.00 97.94 238 THR A N 1
ATOM 1945 C CA . THR A 1 238 ? 18.678 -0.942 2.569 1.00 97.94 238 THR A CA 1
ATOM 1946 C C . THR A 1 238 ? 19.977 -0.281 3.037 1.00 97.94 238 THR A C 1
ATOM 1948 O O . THR A 1 238 ? 20.029 0.247 4.148 1.00 97.94 238 THR A O 1
ATOM 1951 N N . PRO A 1 239 ? 21.028 -0.240 2.200 1.00 97.25 239 PRO A N 1
ATOM 1952 C CA . PRO A 1 239 ? 22.288 0.403 2.571 1.00 97.25 239 PRO A CA 1
ATOM 1953 C C . PRO A 1 239 ? 22.183 1.937 2.615 1.00 97.25 239 PRO A C 1
ATOM 1955 O O . PRO A 1 239 ? 23.056 2.601 3.158 1.00 97.25 239 PRO A O 1
ATOM 1958 N N . LEU A 1 240 ? 21.116 2.515 2.052 1.00 95.19 240 LEU A N 1
ATOM 1959 C CA . LEU A 1 240 ? 20.992 3.957 1.816 1.00 95.19 240 LEU A CA 1
ATOM 1960 C C . LEU A 1 240 ? 20.471 4.751 3.021 1.00 95.19 240 LEU A C 1
ATOM 1962 O O . LEU A 1 240 ? 20.263 5.956 2.906 1.00 95.19 240 LEU A O 1
ATOM 1966 N N . ARG A 1 241 ? 20.162 4.088 4.141 1.00 94.56 241 ARG A N 1
ATOM 1967 C CA . ARG A 1 241 ? 19.445 4.708 5.267 1.00 94.56 241 ARG A CA 1
ATOM 1968 C C . ARG A 1 241 ? 20.086 4.405 6.625 1.00 94.56 241 ARG A C 1
ATOM 1970 O O . ARG A 1 241 ? 19.429 3.800 7.473 1.00 94.56 241 ARG A O 1
ATOM 1977 N N . PRO A 1 242 ? 21.350 4.801 6.843 1.00 96.69 242 PRO A N 1
ATOM 1978 C CA . PRO A 1 242 ? 22.049 4.548 8.105 1.00 96.69 242 PRO A CA 1
ATOM 1979 C C . PRO A 1 242 ? 21.356 5.187 9.319 1.00 96.69 242 PRO A C 1
ATOM 1981 O O . PRO A 1 242 ? 21.441 4.649 10.414 1.00 96.69 242 PRO A O 1
ATOM 1984 N N . GLU A 1 243 ? 20.641 6.295 9.116 1.00 94.69 243 GLU A N 1
ATOM 1985 C CA . GLU A 1 243 ? 20.057 7.126 10.182 1.00 94.69 243 GLU A CA 1
ATOM 1986 C C . GLU A 1 243 ? 18.548 6.916 10.382 1.00 94.69 243 GLU A C 1
ATOM 1988 O O . GLU A 1 243 ? 17.901 7.657 11.119 1.00 94.69 243 GLU A O 1
ATOM 1993 N N . ASN A 1 244 ? 17.950 5.918 9.726 1.00 94.75 244 ASN A N 1
ATOM 1994 C CA . ASN A 1 244 ? 16.558 5.571 10.002 1.00 94.75 244 ASN A CA 1
ATOM 1995 C C . ASN A 1 244 ? 16.379 5.133 11.466 1.00 94.75 244 ASN A C 1
ATOM 1997 O O . ASN A 1 244 ? 17.306 4.602 12.074 1.00 94.75 244 ASN A O 1
ATOM 2001 N N . ALA A 1 245 ? 15.156 5.272 11.998 1.00 93.50 245 ALA A N 1
ATOM 2002 C CA . ALA A 1 245 ? 14.837 4.882 13.376 1.00 93.50 245 ALA A CA 1
ATOM 2003 C C . ALA A 1 245 ? 15.245 3.431 13.701 1.00 93.50 245 ALA A C 1
ATOM 2005 O O . ALA A 1 245 ? 15.681 3.149 14.812 1.00 93.50 245 ALA A O 1
ATOM 2006 N N . ILE A 1 246 ? 15.151 2.528 12.721 1.00 96.50 246 ILE A N 1
ATOM 2007 C CA . ILE A 1 246 ? 15.952 1.303 12.678 1.00 96.50 246 ILE A CA 1
ATOM 2008 C C . ILE A 1 246 ? 17.026 1.484 11.589 1.00 96.50 246 ILE A C 1
ATOM 2010 O O . ILE A 1 246 ? 16.671 1.533 10.402 1.00 96.50 246 ILE A O 1
ATOM 2014 N N . PRO A 1 247 ? 18.320 1.572 11.956 1.00 97.50 247 PRO A N 1
ATOM 2015 C CA . PRO A 1 247 ? 19.404 1.771 11.002 1.00 97.50 247 PRO A CA 1
ATOM 2016 C C . PRO A 1 247 ? 19.384 0.748 9.866 1.00 97.50 247 PRO A C 1
ATOM 2018 O O . PRO A 1 247 ? 19.221 -0.451 10.090 1.00 97.50 247 PRO A O 1
ATOM 2021 N N . TYR A 1 248 ? 19.572 1.229 8.637 1.00 97.88 248 TYR A N 1
ATOM 2022 C CA . TYR A 1 248 ? 19.620 0.427 7.410 1.00 97.88 248 TYR A CA 1
ATOM 2023 C C . TYR A 1 248 ? 18.346 -0.367 7.093 1.00 97.88 248 TYR A C 1
ATOM 2025 O O . TYR A 1 248 ? 18.390 -1.326 6.321 1.00 97.88 248 TYR A O 1
ATOM 2033 N N . VAL A 1 249 ? 17.192 0.023 7.637 1.00 98.19 249 VAL A N 1
ATOM 2034 C CA . VAL A 1 249 ? 15.905 -0.617 7.337 1.00 98.19 249 VAL A CA 1
ATOM 2035 C C . VAL A 1 249 ? 14.943 0.395 6.736 1.00 98.19 249 VAL A C 1
ATOM 2037 O O . VAL A 1 249 ? 14.692 1.458 7.296 1.00 98.19 249 VAL A O 1
ATOM 2040 N N . ASN A 1 250 ? 14.362 0.067 5.584 1.00 98.44 250 ASN A N 1
ATOM 2041 C CA . ASN A 1 250 ? 13.204 0.777 5.067 1.00 98.44 250 ASN A CA 1
ATOM 2042 C C . ASN A 1 250 ? 11.960 0.319 5.838 1.00 98.44 250 ASN A C 1
ATOM 2044 O O . ASN A 1 250 ? 11.565 -0.839 5.726 1.00 98.44 250 ASN A O 1
ATOM 2048 N N . GLN A 1 251 ? 11.364 1.232 6.607 1.00 98.19 251 GLN A N 1
ATOM 2049 C CA . GLN A 1 251 ? 10.285 0.937 7.554 1.00 98.19 251 GLN A CA 1
ATOM 2050 C C . GLN A 1 251 ? 8.873 1.201 6.997 1.00 98.19 251 GLN A C 1
ATOM 2052 O O . GLN A 1 251 ? 7.969 1.576 7.740 1.00 98.19 251 GLN A O 1
ATOM 2057 N N . LYS A 1 252 ? 8.689 1.075 5.677 1.00 98.56 252 LYS A N 1
ATOM 2058 C CA . LYS A 1 252 ? 7.394 1.292 4.994 1.00 98.56 252 LYS A CA 1
ATOM 2059 C C . LYS A 1 252 ? 6.510 0.045 4.920 1.00 98.56 252 LYS A C 1
ATOM 2061 O O . LYS A 1 252 ? 5.512 0.047 4.202 1.00 98.56 252 LYS A O 1
ATOM 2066 N N . GLY A 1 253 ? 6.931 -1.036 5.568 1.00 98.50 253 GLY A N 1
ATOM 2067 C CA . GLY A 1 253 ? 6.205 -2.291 5.624 1.00 98.50 253 GLY A CA 1
ATOM 2068 C C . GLY A 1 253 ? 4.873 -2.150 6.346 1.00 98.50 253 GLY A C 1
ATOM 2069 O O . GLY A 1 253 ? 4.788 -1.437 7.346 1.00 98.50 253 GLY A O 1
ATOM 2070 N N . LEU A 1 254 ? 3.877 -2.904 5.883 1.00 98.69 254 LEU A N 1
ATOM 2071 C CA . LEU A 1 254 ? 2.662 -3.224 6.641 1.00 98.69 254 LEU A CA 1
ATOM 2072 C C . LEU A 1 254 ? 2.949 -4.219 7.774 1.00 98.69 254 LEU A C 1
ATOM 2074 O O . LEU A 1 254 ? 2.185 -4.317 8.724 1.00 98.69 254 LEU A O 1
ATOM 2078 N N . ALA A 1 255 ? 4.068 -4.934 7.686 1.00 98.38 255 ALA A N 1
ATOM 2079 C CA . ALA A 1 255 ? 4.652 -5.730 8.754 1.00 98.38 255 ALA A CA 1
ATOM 2080 C C . ALA A 1 255 ? 6.105 -5.298 9.005 1.00 98.38 255 ALA A C 1
ATOM 2082 O O . ALA A 1 255 ? 6.792 -4.806 8.100 1.00 98.38 255 ALA A O 1
ATOM 2083 N N . ASN A 1 256 ? 6.596 -5.505 10.227 1.00 97.56 256 ASN A N 1
ATOM 2084 C CA . ASN A 1 256 ? 8.021 -5.368 10.521 1.00 97.56 256 ASN A CA 1
ATOM 2085 C C . ASN A 1 256 ? 8.835 -6.456 9.776 1.00 97.56 256 ASN A C 1
ATOM 2087 O O . ASN A 1 256 ? 8.289 -7.324 9.097 1.00 97.56 256 ASN A O 1
ATOM 2091 N N . ARG A 1 257 ? 10.163 -6.461 9.914 1.00 97.75 257 ARG A N 1
ATOM 2092 C CA . ARG A 1 257 ? 11.018 -7.355 9.114 1.00 97.75 257 ARG A CA 1
ATOM 2093 C C . ARG A 1 257 ? 10.832 -8.850 9.423 1.00 97.75 257 ARG A C 1
ATOM 2095 O O . ARG A 1 257 ? 11.020 -9.674 8.519 1.00 97.75 257 ARG A O 1
ATOM 2102 N N . ASP A 1 258 ? 10.468 -9.198 10.658 1.00 96.62 258 ASP A N 1
ATOM 2103 C CA . ASP A 1 258 ? 10.194 -10.585 11.063 1.00 96.62 258 ASP A CA 1
ATOM 2104 C C . ASP A 1 258 ? 8.815 -11.084 10.598 1.00 96.62 258 ASP A C 1
ATOM 2106 O O . ASP A 1 258 ? 8.626 -12.290 10.460 1.00 96.62 258 ASP A O 1
ATOM 2110 N N . GLY A 1 259 ? 7.917 -10.172 10.215 1.00 96.62 259 GLY A N 1
ATOM 2111 C CA . GLY A 1 259 ? 6.581 -10.487 9.717 1.00 96.62 259 GLY A CA 1
ATOM 2112 C C . GLY A 1 259 ? 5.462 -10.147 10.696 1.00 96.62 259 GLY A C 1
ATOM 2113 O O . GLY A 1 259 ? 4.303 -10.333 10.336 1.00 96.62 259 GLY A O 1
ATOM 2114 N N . THR A 1 260 ? 5.773 -9.614 11.880 1.00 96.62 260 THR A N 1
ATOM 2115 C CA . THR A 1 260 ? 4.772 -9.089 12.814 1.00 96.62 260 THR A CA 1
ATOM 2116 C C . THR A 1 260 ? 3.992 -7.944 12.154 1.00 96.62 260 THR A C 1
ATOM 2118 O O . THR A 1 260 ? 4.608 -6.945 11.754 1.00 96.62 260 THR A O 1
ATOM 2121 N N . PRO A 1 261 ? 2.657 -8.062 12.014 1.00 98.00 261 PRO A N 1
ATOM 2122 C CA . PRO A 1 261 ? 1.822 -7.008 11.446 1.00 98.00 261 PRO A CA 1
ATOM 2123 C C . PRO A 1 261 ? 1.903 -5.704 12.248 1.00 98.00 261 PRO A C 1
ATOM 2125 O O . PRO A 1 261 ? 1.913 -5.723 13.477 1.00 98.00 261 PRO A O 1
ATOM 2128 N N . LYS A 1 262 ? 1.938 -4.578 11.535 1.00 98.50 262 LYS A N 1
ATOM 2129 C CA . LYS A 1 262 ? 1.746 -3.220 12.065 1.00 98.50 262 LYS A CA 1
ATOM 2130 C C . LYS A 1 262 ? 0.259 -2.860 12.052 1.00 98.50 262 LYS A C 1
ATOM 2132 O O . LYS A 1 262 ? -0.516 -3.538 11.375 1.00 98.50 262 LYS A O 1
ATOM 2137 N N . ASP A 1 263 ? -0.132 -1.747 12.674 1.00 98.25 263 ASP A N 1
ATOM 2138 C CA . ASP A 1 263 ? -1.526 -1.261 12.604 1.00 98.25 263 ASP A CA 1
ATOM 2139 C C . ASP A 1 263 ? -2.001 -1.100 11.152 1.00 98.25 263 ASP A C 1
ATOM 2141 O O . ASP A 1 263 ? -3.100 -1.511 10.777 1.00 98.25 263 ASP A O 1
ATOM 2145 N N . ALA A 1 264 ? -1.103 -0.597 10.302 1.00 98.19 264 ALA A N 1
ATOM 2146 C CA . ALA A 1 264 ? -1.311 -0.428 8.872 1.00 98.19 264 ALA A CA 1
ATOM 2147 C C . ALA A 1 264 ? -1.827 -1.694 8.164 1.00 98.19 264 ALA A C 1
ATOM 2149 O O . ALA A 1 264 ? -2.643 -1.583 7.253 1.00 98.19 264 ALA A O 1
ATOM 2150 N N . TYR A 1 265 ? -1.394 -2.897 8.564 1.00 98.81 265 TYR A N 1
ATOM 2151 C CA . TYR A 1 265 ? -1.857 -4.151 7.955 1.00 98.81 265 TYR A CA 1
ATOM 2152 C C . TYR A 1 265 ? -3.374 -4.323 8.082 1.00 98.81 265 TYR A C 1
ATOM 2154 O O . TYR A 1 265 ? -4.040 -4.758 7.139 1.00 98.81 265 TYR A O 1
ATOM 2162 N N . TYR A 1 266 ? -3.928 -3.962 9.239 1.00 98.81 266 TYR A N 1
ATOM 2163 C CA . TYR A 1 266 ? -5.349 -4.127 9.527 1.00 98.81 266 TYR A CA 1
ATOM 2164 C C . TYR A 1 266 ? -6.213 -3.104 8.791 1.00 98.81 266 TYR A C 1
ATOM 2166 O O . TYR A 1 266 ? -7.356 -3.419 8.458 1.00 98.81 266 TYR A O 1
ATOM 2174 N N . VAL A 1 267 ? -5.648 -1.948 8.422 1.00 98.81 267 VAL A N 1
ATOM 2175 C CA . VAL A 1 267 ? -6.291 -1.011 7.492 1.00 98.81 267 VAL A CA 1
ATOM 2176 C C . VAL A 1 267 ? -6.561 -1.716 6.163 1.00 98.81 267 VAL A C 1
ATOM 2178 O O . VAL A 1 267 ? -7.718 -1.858 5.779 1.00 98.81 267 VAL A O 1
ATOM 2181 N N . PHE A 1 268 ? -5.532 -2.268 5.512 1.00 98.88 268 PHE A N 1
ATOM 2182 C CA . PHE A 1 268 ? -5.687 -3.011 4.252 1.00 98.88 268 PHE A CA 1
ATOM 2183 C C . PHE A 1 268 ? -6.633 -4.204 4.395 1.00 98.88 268 PHE A C 1
ATOM 2185 O O . PHE A 1 268 ? -7.536 -4.383 3.577 1.00 98.88 268 PHE A O 1
ATOM 2192 N N . LYS A 1 269 ? -6.487 -4.978 5.478 1.00 98.81 269 LYS A N 1
ATOM 2193 C CA . LYS A 1 269 ? -7.374 -6.110 5.759 1.00 98.81 269 LYS A CA 1
ATOM 2194 C C . LYS A 1 269 ? -8.848 -5.685 5.839 1.00 98.81 269 LYS A C 1
ATOM 2196 O O . LYS A 1 269 ? -9.699 -6.424 5.356 1.00 98.81 269 LYS A O 1
ATOM 2201 N N . SER A 1 270 ? -9.153 -4.501 6.385 1.00 98.75 270 SER A N 1
ATOM 2202 C CA . SER A 1 270 ? -10.534 -4.000 6.551 1.00 98.75 270 SER A CA 1
ATOM 2203 C C . SER A 1 270 ? -11.218 -3.603 5.244 1.00 98.75 270 SER A C 1
ATOM 2205 O O . SER A 1 270 ? -12.451 -3.562 5.170 1.00 98.75 270 SER A O 1
ATOM 2207 N N . TYR A 1 271 ? -10.425 -3.319 4.212 1.00 98.62 271 TYR A N 1
ATOM 2208 C CA . TYR A 1 271 ? -10.921 -3.032 2.872 1.00 98.62 271 TYR A CA 1
ATOM 2209 C C . TYR A 1 271 ? -10.989 -4.287 1.999 1.00 98.62 271 TYR A C 1
ATOM 2211 O O . TYR A 1 271 ? -11.933 -4.412 1.227 1.00 98.62 271 TYR A O 1
ATOM 2219 N N . TRP A 1 272 ? -10.018 -5.198 2.114 1.00 98.44 272 TRP A N 1
ATOM 2220 C CA . TRP A 1 272 ? -9.793 -6.229 1.095 1.00 98.44 272 TRP A CA 1
ATOM 2221 C C . TRP A 1 272 ? -10.077 -7.669 1.528 1.00 98.44 272 TRP A C 1
ATOM 2223 O O . TRP A 1 272 ? -10.206 -8.540 0.673 1.00 98.44 272 TRP A O 1
ATOM 2233 N N . SER A 1 273 ? -10.095 -7.974 2.827 1.00 98.06 273 SER A N 1
ATOM 2234 C CA . SER A 1 273 ? -10.284 -9.355 3.281 1.00 98.06 273 SER A CA 1
ATOM 2235 C C . SER A 1 273 ? -11.755 -9.754 3.249 1.00 98.06 273 SER A C 1
ATOM 2237 O O . SER A 1 273 ? -12.602 -9.012 3.738 1.00 98.06 273 SER A O 1
ATOM 2239 N N . ASP A 1 274 ? -12.037 -10.975 2.799 1.00 96.31 274 ASP A N 1
ATOM 2240 C CA . ASP A 1 274 ? -13.361 -11.599 2.930 1.00 96.31 274 ASP A CA 1
ATOM 2241 C C . ASP A 1 274 ? -13.551 -12.311 4.281 1.00 96.31 274 ASP A C 1
ATOM 2243 O O . ASP A 1 274 ? -14.652 -12.742 4.612 1.00 96.31 274 ASP A O 1
ATOM 2247 N N . VAL A 1 275 ? -12.483 -12.473 5.074 1.00 97.31 275 VAL A N 1
ATOM 2248 C CA . VAL A 1 275 ? -12.555 -13.139 6.384 1.00 97.31 275 VAL A CA 1
ATOM 2249 C C . VAL A 1 275 ? -13.024 -12.123 7.426 1.00 97.31 275 VAL A C 1
ATOM 2251 O O . VAL A 1 275 ? -12.283 -11.162 7.664 1.00 97.31 275 VAL A O 1
ATOM 2254 N N . PRO A 1 276 ? -14.192 -12.309 8.072 1.00 98.06 276 PRO A N 1
ATOM 2255 C CA . PRO A 1 276 ? -14.702 -11.355 9.051 1.00 98.06 276 PRO A CA 1
ATOM 2256 C C . PRO A 1 276 ? -13.705 -11.123 10.186 1.00 98.06 276 PRO A C 1
ATOM 2258 O O . PRO A 1 276 ? -13.171 -12.067 10.772 1.00 98.06 276 PRO A O 1
ATOM 2261 N N . PHE A 1 277 ? -13.428 -9.859 10.488 1.00 98.56 277 PHE A N 1
ATOM 2262 C CA . PHE A 1 277 ? -12.580 -9.468 11.606 1.00 98.56 277 PHE A CA 1
ATOM 2263 C C . PHE A 1 277 ? -12.927 -8.058 12.098 1.00 98.56 277 PHE A C 1
ATOM 2265 O O . PHE A 1 277 ? -13.582 -7.267 11.417 1.00 98.56 277 PHE A O 1
ATOM 2272 N N . THR A 1 278 ? -12.439 -7.729 13.287 1.00 98.62 278 THR A N 1
ATOM 2273 C CA . THR A 1 278 ? -12.438 -6.374 13.834 1.00 98.62 278 THR A CA 1
ATOM 2274 C C . THR A 1 278 ? -11.099 -6.137 14.526 1.00 98.62 278 THR A C 1
ATOM 2276 O O . THR A 1 278 ? -10.504 -7.089 15.028 1.00 98.62 278 THR A O 1
ATOM 2279 N N . TYR A 1 279 ? -10.601 -4.905 14.491 1.00 98.81 279 TYR A N 1
ATOM 2280 C CA . TYR A 1 279 ? -9.312 -4.510 15.054 1.00 98.81 279 TYR A CA 1
ATOM 2281 C C . TYR A 1 279 ? -9.417 -3.107 15.644 1.00 98.81 279 TYR A C 1
ATOM 2283 O O . TYR A 1 279 ? -9.621 -2.139 14.910 1.00 98.81 279 TYR A O 1
ATOM 2291 N N . ILE A 1 280 ? -9.304 -2.991 16.962 1.00 98.81 280 ILE A N 1
ATOM 2292 C CA . ILE A 1 280 ? -9.149 -1.709 17.647 1.00 98.81 280 ILE A CA 1
ATOM 2293 C C . ILE A 1 280 ? -7.761 -1.177 17.287 1.00 98.81 280 ILE A C 1
ATOM 2295 O O . ILE A 1 280 ? -6.777 -1.886 17.459 1.00 98.81 280 ILE A O 1
ATOM 2299 N N . GLU A 1 281 ? -7.667 0.043 16.763 1.00 98.00 281 GLU A N 1
ATOM 2300 C CA . GLU A 1 281 ? -6.379 0.618 16.363 1.00 98.00 281 GLU A CA 1
ATOM 2301 C C . GLU A 1 281 ? -5.378 0.679 17.537 1.00 98.00 281 GLU A C 1
ATOM 2303 O O . GLU A 1 281 ? -5.761 0.938 18.682 1.00 98.00 281 GLU A O 1
ATOM 2308 N N . SER A 1 282 ? -4.088 0.487 17.235 1.00 96.81 282 SER A N 1
ATOM 2309 C CA . SER A 1 282 ? -2.961 0.720 18.144 1.00 96.81 282 SER A CA 1
ATOM 2310 C C . SER A 1 282 ? -2.792 -0.290 19.281 1.00 96.81 282 SER A C 1
ATOM 2312 O O . SER A 1 282 ? -2.548 0.087 20.428 1.00 96.81 282 SER A O 1
ATOM 2314 N N . HIS A 1 283 ? -2.788 -1.594 18.971 1.00 97.50 283 HIS A N 1
ATOM 2315 C CA . HIS A 1 283 ? -2.458 -2.651 19.953 1.00 97.50 283 HIS A CA 1
ATOM 2316 C C . HIS A 1 283 ? -1.073 -2.498 20.590 1.00 97.50 283 HIS A C 1
ATOM 2318 O O . HIS A 1 283 ? -0.834 -2.986 21.693 1.00 97.50 283 HIS A O 1
ATOM 2324 N N . THR A 1 284 ? -0.152 -1.812 19.914 1.00 97.00 284 THR A N 1
ATOM 2325 C CA . THR A 1 284 ? 1.188 -1.516 20.432 1.00 97.00 284 THR A CA 1
ATOM 2326 C C . THR A 1 284 ? 1.241 -0.234 21.277 1.00 97.00 284 THR A C 1
ATOM 2328 O O . THR A 1 284 ? 2.297 0.080 21.824 1.00 97.00 284 THR A O 1
ATOM 2331 N N . TRP A 1 285 ? 0.124 0.489 21.436 1.00 96.88 285 TRP A N 1
ATOM 2332 C CA . TRP A 1 285 ? 0.019 1.724 22.218 1.00 96.88 285 TRP A CA 1
ATOM 2333 C C . TRP A 1 285 ? -0.712 1.514 23.549 1.00 96.88 285 TRP A C 1
ATOM 2335 O O . TRP A 1 285 ? -1.808 2.018 23.792 1.00 96.88 285 TRP A O 1
ATOM 2345 N N . THR A 1 286 ? -0.091 0.750 24.442 1.00 95.75 286 THR A N 1
ATOM 2346 C CA . THR A 1 286 ? -0.711 0.368 25.721 1.00 95.75 286 THR A CA 1
ATOM 2347 C C . THR A 1 286 ? -0.637 1.454 26.794 1.00 95.75 286 THR A C 1
ATOM 2349 O O . THR A 1 286 ? -1.356 1.366 27.782 1.00 95.75 286 THR A O 1
ATOM 2352 N N . GLU A 1 287 ? 0.213 2.468 26.615 1.00 95.56 287 GLU A N 1
ATOM 2353 C CA . GLU A 1 287 ? 0.443 3.567 27.561 1.00 95.56 287 GLU A CA 1
ATOM 2354 C C . GLU A 1 287 ? 0.152 4.909 26.874 1.00 95.56 287 GLU A C 1
ATOM 2356 O O . GLU A 1 287 ? 0.891 5.350 25.988 1.00 95.56 287 GLU A O 1
ATOM 2361 N N . ARG A 1 288 ? -0.938 5.561 27.277 1.00 94.75 288 ARG A N 1
ATOM 2362 C CA . ARG A 1 288 ? -1.435 6.819 26.707 1.00 94.75 288 ARG A CA 1
ATOM 2363 C C . ARG A 1 288 ? -1.476 7.921 27.758 1.00 94.75 288 ARG A C 1
ATOM 2365 O O . ARG A 1 288 ? -1.511 7.665 28.962 1.00 94.75 288 ARG A O 1
ATOM 2372 N N . SER A 1 289 ? -1.470 9.172 27.310 1.00 93.00 289 SER A N 1
ATOM 2373 C CA 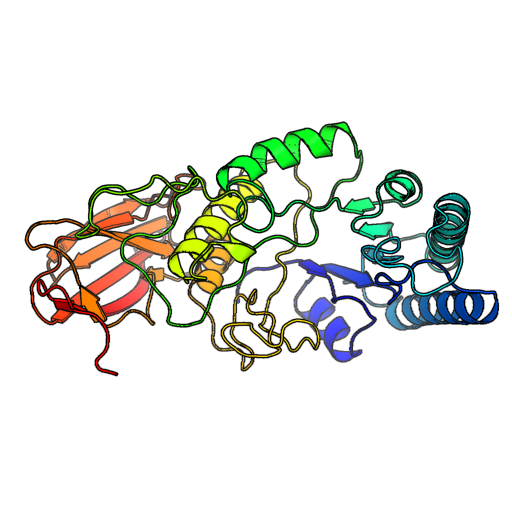. SER A 1 289 ? -1.568 10.312 28.222 1.00 93.00 289 SER A CA 1
ATOM 2374 C C . SER A 1 289 ? -2.303 11.485 27.597 1.00 93.00 289 SER A C 1
ATOM 2376 O O . SER A 1 289 ? -2.294 11.673 26.387 1.00 93.00 289 SER A O 1
ATOM 2378 N N . GLY A 1 290 ? -2.943 12.307 28.413 1.00 92.38 290 GLY A N 1
ATOM 2379 C CA . GLY A 1 290 ? -3.645 13.487 27.923 1.00 92.38 290 GLY A CA 1
ATOM 2380 C C . GLY A 1 290 ? -4.493 14.129 29.006 1.00 92.38 290 GLY A C 1
ATOM 2381 O O . GLY A 1 290 ? -4.545 13.621 30.117 1.00 92.38 290 GLY A O 1
ATOM 2382 N N . PRO A 1 291 ? -5.130 15.275 28.737 1.00 90.50 291 PRO A N 1
ATOM 2383 C CA . PRO A 1 291 ? -5.865 15.983 29.772 1.00 90.50 291 PRO A CA 1
ATOM 2384 C C . PRO A 1 291 ? -7.091 15.191 30.233 1.00 90.50 291 PRO A C 1
ATOM 2386 O O . PRO A 1 291 ? -7.730 14.495 29.442 1.00 90.50 291 PRO A O 1
ATOM 2389 N N . GLU A 1 292 ? -7.433 15.344 31.511 1.00 91.81 292 GLU A N 1
ATOM 2390 C CA . GLU A 1 292 ? -8.715 14.884 32.041 1.00 91.81 292 GLU A CA 1
ATOM 2391 C C . GLU A 1 292 ? -9.867 15.584 31.299 1.00 91.81 292 GLU A C 1
ATOM 2393 O O . GLU A 1 292 ? -9.763 16.762 30.947 1.00 91.81 292 GLU A O 1
ATOM 2398 N N . ASN A 1 293 ? -10.971 14.868 31.068 1.00 89.38 293 ASN A N 1
ATOM 2399 C CA . ASN A 1 293 ? -12.157 15.355 30.347 1.00 89.38 293 ASN A CA 1
ATOM 2400 C C . ASN A 1 293 ? -11.907 15.762 28.882 1.00 89.38 293 ASN A C 1
ATOM 2402 O O . ASN A 1 293 ? -12.709 16.491 28.298 1.00 89.38 293 ASN A O 1
ATOM 2406 N N . LYS A 1 294 ? -10.809 15.303 28.266 1.00 90.38 294 LYS A N 1
ATOM 2407 C CA . LYS A 1 294 ? -10.607 15.423 26.820 1.00 90.38 294 LYS A CA 1
ATOM 2408 C C . LYS A 1 294 ? -10.857 14.079 26.150 1.00 90.38 294 LYS A C 1
ATOM 2410 O O . LYS A 1 294 ? -10.107 13.127 26.352 1.00 90.38 294 LYS A O 1
ATOM 2415 N N . SER A 1 295 ? -11.900 14.034 25.326 1.00 93.38 295 SER A N 1
ATOM 2416 C CA . SER A 1 295 ? -12.171 12.887 24.465 1.00 93.38 295 SER A CA 1
ATOM 2417 C C . SER A 1 295 ? -11.048 12.675 23.447 1.00 93.38 295 SER A C 1
ATOM 2419 O O . SER A 1 295 ? -10.497 13.633 22.898 1.00 93.38 295 SER A O 1
ATOM 2421 N N . ARG A 1 296 ? -10.737 11.409 23.171 1.00 92.81 296 ARG A N 1
ATOM 2422 C CA . ARG A 1 296 ? -9.825 10.972 22.112 1.00 92.81 296 ARG A CA 1
ATOM 2423 C C . ARG A 1 296 ? -10.588 10.122 21.112 1.00 92.81 296 ARG A C 1
ATOM 2425 O O . ARG A 1 296 ? -11.278 9.188 21.514 1.00 92.81 296 ARG A O 1
ATOM 2432 N N . GLN A 1 297 ? -10.434 10.418 19.828 1.00 95.06 297 GLN A N 1
ATOM 2433 C CA . GLN A 1 297 ? -10.996 9.564 18.793 1.00 95.06 297 GLN A CA 1
ATOM 2434 C C . GLN A 1 297 ? -10.261 8.217 18.784 1.00 95.06 297 GLN A C 1
ATOM 2436 O O . GLN A 1 297 ? -9.032 8.167 18.834 1.00 95.06 297 GLN A O 1
ATOM 2441 N N . LEU A 1 298 ? -11.029 7.135 18.748 1.00 97.12 298 LEU A N 1
ATOM 2442 C CA . LEU A 1 298 ? -10.569 5.764 18.591 1.00 97.12 298 LEU A CA 1
ATOM 2443 C C . LEU A 1 298 ? -11.219 5.184 17.337 1.00 97.12 298 LEU A C 1
ATOM 2445 O O . LEU A 1 298 ? -12.449 5.151 17.237 1.00 97.12 298 LEU A O 1
ATOM 2449 N N . CYS A 1 299 ? -10.399 4.702 16.413 1.00 98.50 299 CYS A N 1
ATOM 2450 C CA . CYS A 1 299 ? -10.852 4.004 15.220 1.00 98.50 299 CYS A CA 1
ATOM 2451 C C . CYS A 1 299 ? -10.843 2.486 15.435 1.00 98.50 299 CYS A C 1
ATOM 2453 O O . CYS A 1 299 ? -10.015 1.933 16.164 1.00 98.50 299 CYS A O 1
ATOM 2455 N N . VAL A 1 300 ? -11.772 1.803 14.771 1.00 98.88 300 VAL A N 1
ATOM 2456 C CA . VAL A 1 300 ? -11.807 0.343 14.678 1.00 98.88 300 VAL A CA 1
ATOM 2457 C C . VAL A 1 300 ? -11.811 -0.044 13.205 1.00 98.88 300 VAL A C 1
ATOM 2459 O O . VAL A 1 300 ? -12.743 0.270 12.471 1.00 98.88 300 VAL A O 1
ATOM 2462 N N . PHE A 1 301 ? -10.784 -0.761 12.762 1.00 98.88 301 PHE A N 1
ATOM 2463 C CA . PHE A 1 301 ? -10.696 -1.270 11.398 1.00 98.88 301 PHE A CA 1
ATOM 2464 C C . PHE A 1 301 ? -11.374 -2.637 11.309 1.00 98.88 301 PHE A C 1
ATOM 2466 O O . PHE A 1 301 ? -10.963 -3.603 11.950 1.00 98.88 301 PHE A O 1
ATOM 2473 N N . SER A 1 302 ? -12.440 -2.722 10.515 1.00 98.81 302 SER A N 1
ATOM 2474 C CA . SER A 1 302 ? -13.251 -3.930 10.369 1.00 98.81 302 SER A CA 1
ATOM 2475 C C . SER A 1 302 ? -13.869 -4.030 8.972 1.00 98.81 302 SER A C 1
ATOM 2477 O O . SER A 1 302 ? -14.148 -3.021 8.320 1.00 98.81 302 SER A O 1
ATOM 2479 N N . ASN A 1 303 ? -14.094 -5.263 8.521 1.00 98.44 303 ASN A N 1
ATOM 2480 C CA . ASN A 1 303 ? -14.903 -5.597 7.344 1.00 98.44 303 ASN A CA 1
ATOM 2481 C C . ASN A 1 303 ? -16.308 -6.125 7.714 1.00 98.44 303 ASN A C 1
ATOM 2483 O O . ASN A 1 303 ? -17.017 -6.635 6.851 1.00 98.44 303 ASN A O 1
ATOM 2487 N N . CYS A 1 304 ? -16.713 -6.020 8.983 1.00 98.62 304 CYS A N 1
ATOM 2488 C CA . CYS A 1 304 ? -18.074 -6.326 9.426 1.00 98.62 304 CYS A CA 1
ATOM 2489 C C . CYS A 1 304 ? -19.062 -5.232 8.975 1.00 98.62 304 CYS A C 1
ATOM 2491 O O . CYS A 1 304 ? -18.656 -4.096 8.713 1.00 98.62 304 CYS A O 1
ATOM 2493 N N . ASP A 1 305 ? -20.358 -5.554 8.907 1.00 98.19 305 ASP A N 1
ATOM 2494 C CA . ASP A 1 305 ? -21.405 -4.599 8.505 1.00 98.19 305 ASP A CA 1
ATOM 2495 C C . ASP A 1 305 ? -21.574 -3.492 9.548 1.00 98.19 305 ASP A C 1
ATOM 2497 O O . ASP A 1 305 ? -21.740 -2.311 9.227 1.00 98.19 305 ASP A O 1
ATOM 2501 N N . GLU A 1 306 ? -21.531 -3.886 10.819 1.00 98.62 306 GLU A N 1
ATOM 2502 C CA . GLU A 1 306 ? -21.671 -3.005 11.968 1.00 98.62 306 GLU A CA 1
ATOM 2503 C C . GLU A 1 306 ? -20.670 -3.413 13.054 1.00 98.62 306 GLU A C 1
ATOM 2505 O O . GLU A 1 306 ? -20.330 -4.587 13.197 1.00 98.62 306 GLU A O 1
ATOM 2510 N N . VAL A 1 307 ? -20.198 -2.446 13.836 1.00 98.88 307 VAL A N 1
ATOM 2511 C CA . VAL A 1 307 ? -19.345 -2.684 15.004 1.00 98.88 307 VAL A CA 1
ATOM 2512 C C . VAL A 1 307 ? -19.926 -1.942 16.196 1.00 98.88 307 VAL A C 1
ATOM 2514 O O . VAL A 1 307 ? -20.327 -0.785 16.080 1.00 98.88 307 VAL A O 1
ATOM 2517 N N . GLU A 1 308 ? -19.961 -2.591 17.351 1.00 98.88 308 GLU A N 1
ATOM 2518 C CA . GLU A 1 308 ? -20.253 -1.955 18.633 1.00 98.88 308 GLU A CA 1
ATOM 2519 C C . GLU A 1 308 ? -18.990 -1.917 19.484 1.00 98.88 308 GLU A C 1
ATOM 2521 O O . GLU A 1 308 ? -18.294 -2.922 19.635 1.00 98.88 308 GLU A O 1
ATOM 2526 N N . LEU A 1 309 ? -18.698 -0.742 20.032 1.00 98.88 309 LEU A N 1
ATOM 2527 C CA . LEU A 1 309 ? -17.577 -0.544 20.936 1.00 98.88 309 LEU A CA 1
ATOM 2528 C C . LEU A 1 309 ? -18.082 -0.484 22.377 1.00 98.88 309 LEU A C 1
ATOM 2530 O O . LEU A 1 309 ? -19.088 0.161 22.662 1.00 98.88 309 LEU A O 1
ATOM 2534 N N . PHE A 1 310 ? -17.346 -1.096 23.294 1.00 98.81 310 PHE A N 1
ATOM 2535 C CA . PHE A 1 310 ? -17.579 -1.033 24.729 1.00 98.81 310 PHE A CA 1
ATOM 2536 C C . PHE A 1 310 ? -16.366 -0.417 25.424 1.00 98.81 310 PHE A C 1
ATOM 2538 O O . PHE A 1 310 ? -15.232 -0.823 25.171 1.00 98.81 310 PHE A O 1
ATOM 2545 N N . HIS A 1 311 ? -16.607 0.512 26.349 1.00 98.50 311 HIS A N 1
ATOM 2546 C CA . HIS A 1 311 ? -15.598 1.079 27.244 1.00 98.50 311 HIS A CA 1
ATOM 2547 C C . HIS A 1 311 ? -15.974 0.745 28.686 1.00 98.50 311 HIS A C 1
ATOM 2549 O O . HIS A 1 311 ? -17.047 1.111 29.160 1.00 98.50 311 HIS A O 1
ATOM 2555 N N . GLN A 1 312 ? -15.111 0.002 29.385 1.00 97.81 312 GLN A N 1
ATOM 2556 C CA . GLN A 1 312 ? -15.375 -0.484 30.751 1.00 97.81 312 GLN A CA 1
ATOM 2557 C C . GLN A 1 312 ? -16.702 -1.261 30.874 1.00 97.81 312 GLN A C 1
ATOM 2559 O O . GLN A 1 312 ? -17.455 -1.096 31.835 1.00 97.81 312 GLN A O 1
ATOM 2564 N N . GLY A 1 313 ? -17.017 -2.077 29.864 1.00 97.75 313 GLY A N 1
ATOM 2565 C CA . GLY A 1 313 ? -18.256 -2.859 29.798 1.00 97.75 313 GLY A CA 1
ATOM 2566 C C . GLY A 1 313 ? -19.520 -2.055 29.467 1.00 97.75 313 GLY A C 1
ATOM 2567 O O . GLY A 1 313 ? -20.595 -2.642 29.378 1.00 97.75 313 GLY A O 1
ATOM 2568 N N . VAL A 1 314 ? -19.418 -0.738 29.261 1.00 98.31 314 VAL A N 1
ATOM 2569 C CA . VAL A 1 314 ? -20.536 0.117 28.839 1.00 98.31 314 VAL A CA 1
ATOM 2570 C C . VAL A 1 314 ? -20.485 0.295 27.326 1.00 98.31 314 VAL A C 1
ATOM 2572 O O . VAL A 1 314 ? -19.442 0.655 26.786 1.00 98.31 314 VAL A O 1
ATOM 2575 N N . SER A 1 315 ? -21.604 0.047 26.641 1.00 98.44 315 SER A N 1
ATOM 2576 C CA . SER A 1 315 ? -21.711 0.274 25.196 1.00 98.44 315 SER A CA 1
ATOM 2577 C C . SER A 1 315 ? -21.553 1.760 24.863 1.00 98.44 315 SER A C 1
ATOM 2579 O O . SER A 1 315 ? -22.201 2.619 25.462 1.00 98.44 315 SER A O 1
ATOM 2581 N N . MET A 1 316 ? -20.715 2.037 23.870 1.00 98.25 316 MET A N 1
ATOM 2582 C CA . MET A 1 316 ? -20.518 3.340 23.232 1.00 98.25 316 MET A CA 1
ATOM 2583 C C . MET A 1 316 ? -21.392 3.490 21.973 1.00 98.25 316 MET A C 1
ATOM 2585 O O . MET A 1 316 ? -21.260 4.463 21.229 1.00 98.25 316 MET A O 1
ATOM 2589 N N . GLY A 1 317 ? -22.289 2.529 21.730 1.00 98.31 317 GLY A N 1
ATOM 2590 C CA . GLY A 1 317 ? -23.187 2.477 20.585 1.00 98.31 317 GLY A CA 1
ATOM 2591 C C . GLY A 1 317 ? -22.604 1.753 19.371 1.00 98.31 317 GLY A C 1
ATOM 2592 O O . GLY A 1 317 ? -21.394 1.731 19.134 1.00 98.31 317 GLY A O 1
ATOM 2593 N N . THR A 1 318 ? -23.505 1.179 18.577 1.00 98.56 318 THR A N 1
ATOM 2594 C CA . THR A 1 318 ? -23.201 0.507 17.311 1.00 98.56 318 THR A CA 1
ATOM 2595 C C . THR A 1 318 ? -23.040 1.519 16.178 1.00 98.56 318 THR A C 1
ATOM 2597 O O . THR A 1 318 ? -23.823 2.464 16.053 1.00 98.56 318 THR A O 1
ATOM 2600 N N . ARG A 1 319 ? -22.056 1.300 15.304 1.00 98.62 319 ARG A N 1
ATOM 2601 C CA . ARG A 1 319 ? -21.855 2.062 14.068 1.00 98.62 319 ARG A CA 1
ATOM 2602 C C . ARG A 1 319 ? -21.827 1.137 12.867 1.00 98.62 319 ARG A C 1
ATOM 2604 O O . ARG A 1 319 ? -21.279 0.044 12.932 1.00 98.62 319 ARG A O 1
ATOM 2611 N N . LYS A 1 320 ? -22.402 1.607 11.761 1.00 98.50 320 LYS A N 1
ATOM 2612 C CA . LYS A 1 320 ? -22.360 0.906 10.476 1.00 98.50 320 LYS A CA 1
ATOM 2613 C C . LYS A 1 320 ? -21.086 1.249 9.730 1.00 98.50 320 LYS A C 1
ATOM 2615 O O . LYS A 1 320 ? -20.701 2.422 9.709 1.00 98.50 320 LYS A O 1
ATOM 2620 N N . ARG A 1 321 ? -20.509 0.251 9.069 1.00 98.44 321 ARG A N 1
ATOM 2621 C CA . ARG A 1 321 ? -19.426 0.436 8.113 1.00 98.44 321 ARG A CA 1
ATOM 2622 C C . ARG A 1 321 ? -19.973 1.130 6.867 1.00 98.44 321 ARG A C 1
ATOM 2624 O O . ARG A 1 321 ? -20.907 0.646 6.232 1.00 98.44 321 ARG A O 1
ATOM 2631 N N . ILE A 1 322 ? -19.385 2.265 6.509 1.00 98.38 322 ILE A N 1
ATOM 2632 C CA . ILE A 1 322 ? -19.744 3.045 5.322 1.00 98.38 322 ILE A CA 1
ATOM 2633 C C . ILE A 1 322 ? -18.472 3.250 4.506 1.00 98.38 322 ILE A C 1
ATOM 2635 O O . ILE A 1 322 ? -17.597 4.019 4.902 1.00 98.38 322 ILE A O 1
ATOM 2639 N N . LEU A 1 323 ? -18.364 2.542 3.376 1.00 97.44 323 LEU A N 1
ATOM 2640 C CA . LEU A 1 323 ? -17.187 2.611 2.511 1.00 97.44 323 LEU A CA 1
ATOM 2641 C C . LEU A 1 323 ? -16.918 4.063 2.085 1.00 97.44 323 LEU A C 1
ATOM 2643 O O . LEU A 1 323 ? -17.783 4.721 1.510 1.00 97.44 323 LEU A O 1
ATOM 2647 N N . GLY A 1 324 ? -15.713 4.551 2.373 1.00 95.00 324 GLY A N 1
ATOM 2648 C CA . GLY A 1 324 ? -15.264 5.899 2.031 1.00 95.00 324 GLY A CA 1
ATOM 2649 C C . GLY A 1 324 ? -15.628 6.998 3.041 1.00 95.00 324 GLY A C 1
ATOM 2650 O O . GLY A 1 324 ? -15.218 8.150 2.852 1.00 95.00 324 GLY A O 1
ATOM 2651 N N . ASP A 1 325 ? -16.332 6.678 4.131 1.00 98.19 325 ASP A N 1
ATOM 2652 C CA . ASP A 1 325 ? -16.521 7.596 5.263 1.00 98.19 325 ASP A CA 1
ATOM 2653 C C . ASP A 1 325 ? -15.270 7.586 6.156 1.00 98.19 325 ASP A C 1
ATOM 2655 O O . ASP A 1 325 ? -15.099 6.747 7.036 1.00 98.19 325 ASP A O 1
ATOM 2659 N N . PHE A 1 326 ? -14.358 8.515 5.887 1.00 97.69 326 PHE A N 1
ATOM 2660 C CA . PHE A 1 326 ? -13.083 8.621 6.594 1.00 97.69 326 PHE A CA 1
ATOM 2661 C C . PHE A 1 326 ? -13.226 9.320 7.965 1.00 97.69 326 PHE A C 1
ATOM 2663 O O . PHE A 1 326 ? -13.922 10.338 8.037 1.00 97.69 326 PHE A O 1
ATOM 2670 N N . PRO A 1 327 ? -12.498 8.877 9.010 1.00 97.50 327 PRO A N 1
ATOM 2671 C CA . PRO A 1 327 ? -11.656 7.678 9.043 1.00 97.50 327 PRO A CA 1
ATOM 2672 C C . PRO A 1 327 ? -12.434 6.396 9.379 1.00 97.50 327 PRO A C 1
ATOM 2674 O O . PRO A 1 327 ? -13.572 6.445 9.869 1.00 97.50 327 PRO A O 1
ATOM 2677 N N . ALA A 1 328 ? -11.782 5.263 9.114 1.00 98.44 328 ALA A N 1
ATOM 2678 C CA . ALA A 1 328 ? -12.167 3.895 9.445 1.00 98.44 328 ALA A CA 1
ATOM 2679 C C . ALA A 1 328 ? -13.553 3.477 8.929 1.00 98.44 328 ALA A C 1
ATOM 2681 O O . ALA A 1 328 ? -14.277 2.743 9.599 1.00 98.44 328 ALA A O 1
ATOM 2682 N N . ASN A 1 329 ? -13.954 3.942 7.741 1.00 98.50 329 ASN A N 1
ATOM 2683 C CA . ASN A 1 329 ? -15.270 3.653 7.154 1.00 98.50 329 ASN A CA 1
ATOM 2684 C C . ASN A 1 329 ? -16.431 3.896 8.144 1.00 98.50 329 ASN A C 1
ATOM 2686 O O . ASN A 1 329 ? -17.306 3.044 8.295 1.00 98.50 329 ASN A O 1
ATOM 2690 N N . ASN A 1 330 ? -16.427 5.040 8.837 1.00 98.56 330 ASN A N 1
ATOM 2691 C CA . ASN A 1 330 ? -17.372 5.439 9.892 1.00 98.56 330 ASN A CA 1
ATOM 2692 C C . ASN A 1 330 ? -17.234 4.724 11.252 1.00 98.56 330 ASN A C 1
ATOM 2694 O O . ASN A 1 330 ? -17.933 5.080 12.203 1.00 98.56 330 ASN A O 1
ATOM 2698 N N . LEU A 1 331 ? -16.317 3.772 11.413 1.00 98.81 331 LEU A N 1
ATOM 2699 C CA . LEU A 1 331 ? -16.142 3.008 12.653 1.00 98.81 331 LEU A CA 1
ATOM 2700 C C . LEU A 1 331 ? -15.186 3.718 13.625 1.00 98.81 331 LEU A C 1
ATOM 2702 O O . LEU A 1 331 ? -14.064 3.278 13.870 1.00 98.81 331 LEU A O 1
ATOM 2706 N N . ARG A 1 332 ? -15.644 4.847 14.175 1.00 98.38 332 ARG A N 1
ATOM 2707 C CA . ARG A 1 332 ? -14.876 5.702 15.095 1.00 98.38 332 ARG A CA 1
ATOM 2708 C C . ARG A 1 332 ? -15.716 6.203 16.266 1.00 98.38 332 ARG A C 1
ATOM 2710 O O . ARG A 1 332 ? -16.880 6.556 16.081 1.00 98.38 332 ARG A O 1
ATOM 2717 N N . TRP A 1 333 ? -15.130 6.286 17.454 1.00 98.56 333 TRP A N 1
ATOM 2718 C CA . TRP A 1 333 ? -15.797 6.759 18.671 1.00 98.56 333 TRP A CA 1
ATOM 2719 C C . TRP A 1 333 ? -14.915 7.740 19.425 1.00 98.56 333 TRP A C 1
ATOM 2721 O O . TRP A 1 333 ? -13.698 7.601 19.432 1.00 98.56 333 TRP A O 1
ATOM 2731 N N . ASP A 1 334 ? -15.540 8.699 20.096 1.00 97.75 334 ASP A N 1
ATOM 2732 C CA . ASP A 1 334 ? -14.854 9.596 21.018 1.00 97.75 334 ASP A CA 1
ATOM 2733 C C . ASP A 1 334 ? -14.844 8.957 22.413 1.00 97.75 334 ASP A C 1
ATOM 2735 O O . ASP A 1 334 ? -15.894 8.633 22.971 1.00 97.75 334 ASP A O 1
ATOM 2739 N N . ILE A 1 335 ? -13.644 8.722 22.946 1.00 96.06 335 ILE A N 1
ATOM 2740 C CA . ILE A 1 335 ? -13.408 8.034 24.216 1.00 96.06 335 ILE A CA 1
ATOM 2741 C C . ILE A 1 335 ? -12.884 9.024 25.245 1.00 96.06 335 ILE A C 1
ATOM 2743 O O . ILE A 1 335 ? -11.805 9.597 25.088 1.00 96.06 335 ILE A O 1
ATOM 2747 N N . GLU A 1 336 ? -13.612 9.172 26.346 1.00 95.50 336 GLU A N 1
ATOM 2748 C CA . GLU A 1 336 ? -13.110 9.831 27.549 1.00 95.50 336 GLU A CA 1
ATOM 2749 C C . GLU A 1 336 ? -12.357 8.809 28.404 1.00 95.50 336 GLU A C 1
ATOM 2751 O O . GLU A 1 336 ? -12.938 8.092 29.224 1.00 95.50 336 GLU A O 1
ATOM 2756 N N . PHE A 1 337 ? -11.046 8.704 28.187 1.00 96.25 337 PHE A N 1
ATOM 2757 C CA . PHE A 1 337 ? -10.201 7.817 28.980 1.00 96.25 337 PHE A CA 1
ATOM 2758 C C . PHE A 1 337 ? -10.209 8.215 30.462 1.00 96.25 337 PHE A C 1
ATOM 2760 O O . PHE A 1 337 ? -10.148 9.391 30.819 1.00 96.25 337 PHE A O 1
ATOM 2767 N N . ARG A 1 338 ? -10.255 7.207 31.338 1.00 95.56 338 ARG A N 1
ATOM 2768 C CA . ARG A 1 338 ? -10.139 7.373 32.794 1.00 95.56 338 ARG A CA 1
ATOM 2769 C C . ARG A 1 338 ? -8.682 7.204 33.213 1.00 95.56 338 ARG A C 1
ATOM 2771 O O . ARG A 1 338 ? -7.987 6.392 32.611 1.00 95.56 338 ARG A O 1
ATOM 2778 N N . GLU A 1 339 ? -8.238 7.893 34.264 1.00 97.00 339 GLU A N 1
ATOM 2779 C CA . GLU A 1 339 ? -6.932 7.605 34.877 1.00 97.00 339 GLU A CA 1
ATOM 2780 C C . GLU A 1 339 ? -6.849 6.111 35.236 1.00 97.00 339 GLU A C 1
ATOM 2782 O O . GLU A 1 339 ? -7.768 5.562 35.852 1.00 97.00 339 GLU A O 1
ATOM 2787 N N . GLY A 1 340 ? -5.747 5.452 34.873 1.00 97.56 340 GLY A N 1
ATOM 2788 C CA . GLY A 1 340 ? -5.573 4.018 35.091 1.00 97.56 340 GLY A CA 1
ATOM 2789 C C . GLY A 1 340 ? -5.892 3.168 33.861 1.00 97.56 340 GLY A C 1
ATOM 2790 O O . GLY A 1 340 ? -5.809 3.620 32.720 1.00 97.56 340 GLY A O 1
ATOM 2791 N N . VAL A 1 341 ? -6.238 1.904 34.106 1.00 98.44 341 VAL A N 1
ATOM 2792 C CA . VAL A 1 341 ? -6.496 0.918 33.050 1.00 98.44 341 VAL A CA 1
ATOM 2793 C C . VAL A 1 341 ? -7.892 1.112 32.460 1.00 98.44 341 VAL A C 1
ATOM 2795 O O . VAL A 1 341 ? -8.898 1.087 33.171 1.00 98.44 341 VAL A O 1
ATOM 2798 N N . ASN A 1 342 ? -7.952 1.227 31.138 1.00 98.38 342 ASN A N 1
ATOM 2799 C CA . ASN A 1 342 ? -9.158 1.315 30.329 1.00 98.38 342 ASN A CA 1
ATOM 2800 C C . ASN A 1 342 ? -9.303 0.047 29.493 1.00 98.38 342 ASN A C 1
ATOM 2802 O O . ASN A 1 342 ? -8.428 -0.264 28.688 1.00 98.38 342 ASN A O 1
ATOM 2806 N N . GLN A 1 343 ? -10.413 -0.670 29.674 1.00 98.56 343 GLN A N 1
ATOM 2807 C CA . GLN A 1 343 ? -10.763 -1.809 28.833 1.00 98.56 343 GLN A CA 1
ATOM 2808 C C . GLN A 1 343 ? -11.654 -1.364 27.677 1.00 98.56 343 GLN A C 1
ATOM 2810 O O . GLN A 1 343 ? -12.714 -0.771 27.899 1.00 98.56 343 GLN A O 1
ATOM 2815 N N . LEU A 1 344 ? -11.219 -1.693 26.465 1.00 98.75 344 LEU A N 1
ATOM 2816 C CA . LEU A 1 344 ? -11.941 -1.495 25.218 1.00 98.75 344 LEU A CA 1
ATOM 2817 C C . LEU A 1 344 ? -12.258 -2.863 24.613 1.00 98.75 344 LEU A C 1
ATOM 2819 O O . LEU A 1 344 ? -11.393 -3.739 24.579 1.00 98.75 344 LEU A O 1
ATOM 2823 N N . ILE A 1 345 ? -13.492 -3.055 24.152 1.00 98.88 345 ILE A N 1
ATOM 2824 C CA . ILE A 1 345 ? -13.917 -4.266 23.437 1.00 98.88 345 ILE A CA 1
ATOM 2825 C C . ILE A 1 345 ? -14.701 -3.828 22.207 1.00 98.88 345 ILE A C 1
ATOM 2827 O O . ILE A 1 345 ? -15.661 -3.076 22.338 1.00 98.88 345 ILE A O 1
ATOM 2831 N N . ALA A 1 346 ? -14.309 -4.299 21.029 1.00 98.88 346 ALA A N 1
ATOM 2832 C CA . ALA A 1 346 ? -15.043 -4.095 19.789 1.00 98.88 346 ALA A CA 1
ATOM 2833 C C . ALA A 1 346 ? -15.678 -5.418 19.362 1.00 98.88 346 ALA A C 1
ATOM 2835 O O . ALA A 1 346 ? -14.995 -6.440 19.297 1.00 98.88 346 ALA A O 1
ATOM 2836 N N . VAL A 1 347 ? -16.973 -5.394 19.062 1.00 98.88 347 VAL A N 1
ATOM 2837 C CA . VAL A 1 347 ? -17.741 -6.552 18.593 1.00 98.88 347 VAL A CA 1
ATOM 2838 C C . VAL A 1 347 ? -18.226 -6.260 17.180 1.00 98.88 347 VAL A C 1
ATOM 2840 O O . VAL A 1 347 ? -18.959 -5.297 16.965 1.00 98.88 347 VAL A O 1
ATOM 2843 N N . GLY A 1 348 ? -17.787 -7.073 16.221 1.00 98.75 348 GLY A N 1
ATOM 2844 C CA . GLY A 1 348 ? -18.170 -6.982 14.818 1.00 98.75 348 GLY A CA 1
ATOM 2845 C C . GLY A 1 348 ? -19.350 -7.892 14.496 1.00 98.75 348 GLY A C 1
ATOM 2846 O O . GLY A 1 348 ? -19.351 -9.076 14.853 1.00 98.75 348 GLY A O 1
ATOM 2847 N N . TYR A 1 349 ? -20.334 -7.331 13.798 1.00 98.62 349 TYR A N 1
ATOM 2848 C CA . TYR A 1 349 ? -21.564 -8.003 13.408 1.00 98.62 349 TYR A CA 1
ATOM 2849 C C . TYR A 1 349 ? -21.694 -8.116 11.888 1.00 98.62 349 TYR A C 1
ATOM 2851 O O . TYR A 1 349 ? -21.428 -7.162 11.154 1.00 98.62 349 TYR A O 1
ATOM 2859 N N . GLN A 1 350 ? -22.170 -9.269 11.428 1.00 97.12 350 GLN A N 1
ATOM 2860 C CA . GLN A 1 350 ? -22.648 -9.496 10.062 1.00 97.12 350 GLN A CA 1
ATOM 2861 C C . GLN A 1 350 ? -24.003 -10.182 10.154 1.00 97.12 350 GLN A C 1
ATOM 2863 O O . GLN A 1 350 ? -24.176 -11.089 10.966 1.00 97.12 350 GLN A O 1
ATOM 2868 N N . ASP A 1 351 ? -24.994 -9.698 9.405 1.00 93.06 351 ASP A N 1
ATOM 2869 C CA . ASP A 1 351 ?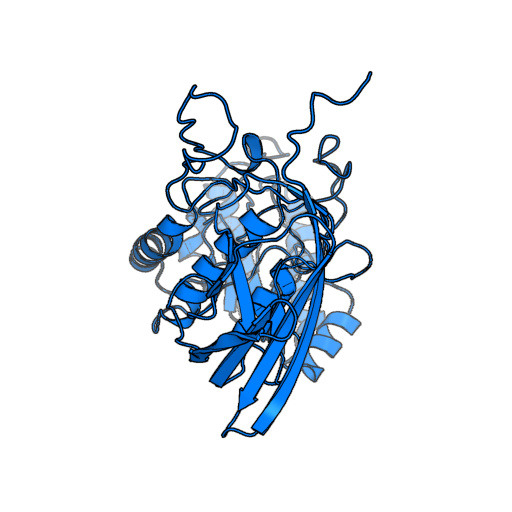 -26.376 -10.198 9.489 1.00 93.06 351 ASP A CA 1
ATOM 2870 C C . ASP A 1 351 ? -26.937 -10.270 10.932 1.00 93.06 351 ASP A C 1
ATOM 2872 O O . ASP A 1 351 ? -27.791 -11.097 11.249 1.00 93.06 351 ASP A O 1
ATOM 2876 N N . ARG A 1 352 ? -26.493 -9.348 11.805 1.00 90.81 352 ARG A N 1
ATOM 2877 C CA . ARG A 1 352 ? -26.808 -9.255 13.252 1.00 90.81 352 ARG A CA 1
ATOM 2878 C C . ARG A 1 352 ? -26.207 -10.347 14.143 1.00 90.81 352 ARG A C 1
ATOM 2880 O O . ARG A 1 352 ? -26.462 -10.333 15.344 1.00 90.81 352 ARG A O 1
ATOM 2887 N N . GLU A 1 353 ? -25.394 -11.239 13.597 1.00 97.06 353 GLU A N 1
ATOM 2888 C CA . GLU A 1 353 ? -24.644 -12.229 14.364 1.00 97.06 353 GLU A CA 1
ATOM 2889 C C . GLU A 1 353 ? -23.247 -11.701 14.689 1.00 97.06 353 GLU A C 1
ATOM 2891 O O . GLU A 1 353 ? -22.622 -11.012 13.881 1.00 97.06 353 GLU A O 1
ATOM 2896 N N . THR A 1 354 ? -22.737 -12.030 15.875 1.00 98.25 354 THR A N 1
ATOM 2897 C CA . THR A 1 354 ? -21.348 -11.726 16.232 1.00 98.25 354 THR A CA 1
ATOM 2898 C C . THR A 1 354 ? -20.412 -12.652 15.464 1.00 98.25 354 THR A C 1
ATOM 2900 O O . THR A 1 354 ? -20.426 -13.865 15.665 1.00 98.25 354 THR A O 1
ATOM 2903 N N . VAL A 1 355 ? -19.563 -12.071 14.619 1.00 98.44 355 VAL A N 1
ATOM 2904 C CA . VAL A 1 355 ? -18.612 -12.820 13.777 1.00 98.44 355 VAL A CA 1
ATOM 2905 C C . VAL A 1 355 ? -17.153 -12.519 14.107 1.00 98.44 355 VAL A C 1
ATOM 2907 O O . VAL A 1 355 ? -16.269 -13.297 13.756 1.00 98.44 355 VAL A O 1
ATOM 2910 N N . ALA A 1 356 ? -16.891 -11.413 14.804 1.00 98.38 356 ALA A N 1
ATOM 2911 C CA . ALA A 1 356 ? -15.554 -11.018 15.217 1.00 98.38 356 ALA A CA 1
ATOM 2912 C C . ALA A 1 356 ? -15.586 -10.251 16.540 1.00 98.38 356 ALA A C 1
ATOM 2914 O O . ALA A 1 356 ? -16.548 -9.547 16.846 1.00 98.38 356 ALA A O 1
ATOM 2915 N N . GLN A 1 357 ? -14.505 -10.350 17.305 1.00 98.62 357 GLN A N 1
ATOM 2916 C CA . GLN A 1 357 ? -14.303 -9.565 18.513 1.00 98.62 357 GLN A CA 1
ATOM 2917 C C . GLN A 1 357 ? -12.823 -9.225 18.657 1.00 98.62 357 GLN A C 1
ATOM 2919 O O . GLN A 1 357 ? -11.967 -10.049 18.339 1.00 98.62 357 GLN A O 1
ATOM 2924 N N . ASP A 1 358 ? -12.543 -8.036 19.175 1.00 98.88 358 ASP A N 1
ATOM 2925 C CA . ASP A 1 358 ? -11.208 -7.612 19.578 1.00 98.88 358 ASP A CA 1
ATOM 2926 C C . ASP A 1 358 ? -11.259 -6.888 20.928 1.00 98.88 358 ASP A C 1
ATOM 2928 O O . ASP A 1 358 ? -12.304 -6.366 21.328 1.00 98.88 358 ASP A O 1
ATOM 2932 N N . SER A 1 359 ? -10.146 -6.882 21.655 1.00 98.44 359 SER A N 1
ATOM 2933 C CA . SER A 1 359 ? -10.047 -6.230 22.958 1.00 98.44 359 SER A CA 1
ATOM 2934 C C . SER A 1 359 ? -8.680 -5.606 23.176 1.00 98.44 359 SER A C 1
ATOM 2936 O O . SER A 1 359 ? -7.665 -6.243 22.906 1.00 98.44 359 SER A O 1
ATOM 2938 N N . LEU A 1 360 ? -8.667 -4.414 23.766 1.00 98.19 360 LEU A N 1
ATOM 2939 C CA . LEU A 1 360 ? -7.456 -3.665 24.074 1.00 98.19 360 LEU A CA 1
ATOM 2940 C C . LEU A 1 360 ? -7.512 -3.144 25.514 1.00 98.19 360 LEU A C 1
ATOM 2942 O O . LEU A 1 360 ? -8.545 -2.652 25.977 1.00 98.19 360 LEU A O 1
ATOM 2946 N N . LEU A 1 361 ? -6.390 -3.252 26.223 1.00 98.38 361 LEU A N 1
ATOM 2947 C CA . LEU A 1 361 ? -6.184 -2.607 27.516 1.00 98.38 361 LEU A CA 1
ATOM 2948 C C . LEU A 1 361 ? -5.226 -1.435 27.331 1.00 98.38 361 LEU A C 1
ATOM 2950 O O . LEU A 1 361 ? -4.120 -1.612 26.827 1.00 98.38 361 LEU A O 1
ATOM 2954 N N . VAL A 1 362 ? -5.651 -0.255 27.774 1.00 98.00 362 VAL A N 1
ATOM 2955 C CA . VAL A 1 362 ? -4.862 0.977 27.698 1.00 98.00 362 VAL A CA 1
ATOM 2956 C C . VAL A 1 362 ? -4.714 1.559 29.092 1.00 98.00 362 VAL A C 1
ATOM 2958 O O . VAL A 1 362 ? -5.702 1.926 29.729 1.00 98.00 362 VAL A O 1
ATOM 2961 N N . GLN A 1 363 ? -3.486 1.683 29.565 1.00 97.94 363 GLN A N 1
ATOM 2962 C CA . GLN A 1 363 ? -3.162 2.503 30.718 1.00 97.94 363 GLN A CA 1
ATOM 2963 C C . GLN A 1 363 ? -3.139 3.973 30.278 1.00 97.94 363 GLN A C 1
ATOM 2965 O O . GLN A 1 363 ? -2.435 4.336 29.339 1.00 97.94 363 GLN A O 1
ATOM 2970 N N . TYR A 1 364 ? -3.936 4.821 30.929 1.00 97.06 364 TYR A N 1
ATOM 2971 C CA . TYR A 1 364 ? -4.022 6.250 30.625 1.00 97.06 364 TYR A CA 1
ATOM 2972 C C . TYR A 1 364 ? -3.608 7.083 31.836 1.00 97.06 364 TYR A C 1
ATOM 2974 O O . TYR A 1 364 ? -4.002 6.779 32.967 1.00 97.06 364 TYR A O 1
ATOM 2982 N N . THR A 1 365 ? -2.835 8.145 31.605 1.00 95.62 365 THR A N 1
ATOM 2983 C CA . THR A 1 365 ? -2.484 9.110 32.652 1.00 95.62 365 THR A CA 1
ATOM 2984 C C . THR A 1 365 ? -2.760 10.558 32.258 1.00 95.62 365 THR A C 1
ATOM 2986 O O . THR A 1 365 ? -2.466 11.006 31.151 1.00 95.62 365 THR A O 1
ATOM 2989 N N . PHE A 1 366 ? -3.277 11.327 33.211 1.00 94.62 366 PHE A N 1
ATOM 2990 C CA . PHE A 1 366 ? -3.483 12.768 33.118 1.00 94.62 366 PHE A CA 1
ATOM 2991 C C . PHE A 1 366 ? -2.218 13.570 33.428 1.00 94.62 366 PHE A C 1
ATOM 2993 O O . PHE A 1 366 ? -2.216 14.802 33.390 1.00 94.62 366 PHE A O 1
ATOM 3000 N N . ARG A 1 367 ? -1.117 12.884 33.753 1.00 89.81 367 ARG A N 1
ATOM 3001 C CA . ARG A 1 367 ? 0.165 13.517 34.045 1.00 89.81 367 ARG A CA 1
ATOM 3002 C C . ARG A 1 367 ? 0.918 13.800 32.759 1.00 89.81 367 ARG A C 1
ATOM 3004 O O . ARG A 1 367 ? 1.205 12.904 31.973 1.00 89.81 367 ARG A O 1
ATOM 3011 N N . ARG A 1 368 ? 1.333 15.053 32.599 1.00 84.44 368 ARG A N 1
ATOM 3012 C CA . ARG A 1 368 ? 2.293 15.429 31.566 1.00 84.44 368 ARG A CA 1
ATOM 3013 C C . ARG A 1 368 ? 3.692 14.974 31.980 1.00 84.44 368 ARG A C 1
ATOM 3015 O O . ARG A 1 368 ? 4.171 15.339 33.054 1.00 84.44 368 ARG A O 1
ATOM 3022 N N . HIS A 1 369 ? 4.351 14.209 31.120 1.00 81.31 369 HIS A N 1
ATOM 3023 C CA . HIS A 1 369 ? 5.748 13.836 31.315 1.00 81.31 369 HIS A CA 1
ATOM 3024 C C . HIS A 1 369 ? 6.679 14.990 30.918 1.00 81.31 369 HIS A C 1
ATOM 3026 O O . HIS A 1 369 ? 6.415 15.720 29.961 1.00 81.31 369 HIS A O 1
ATOM 3032 N N . GLY A 1 370 ? 7.753 15.174 31.691 1.00 78.38 370 GLY A N 1
ATOM 3033 C CA . GLY A 1 370 ? 8.847 16.080 31.339 1.00 78.38 370 GLY A CA 1
ATOM 3034 C C . GLY A 1 370 ? 9.773 15.468 30.286 1.00 78.38 370 GLY A C 1
ATOM 3035 O O . GLY A 1 370 ? 9.540 14.356 29.812 1.00 78.38 370 GLY A O 1
ATOM 3036 N N . ALA A 1 371 ? 10.844 16.186 29.944 1.00 80.62 371 ALA A N 1
ATOM 3037 C CA . ALA A 1 371 ? 11.908 15.620 29.121 1.00 80.62 371 ALA A CA 1
ATOM 3038 C C . ALA A 1 371 ? 12.475 14.341 29.775 1.00 80.62 371 ALA A C 1
ATOM 3040 O O . ALA A 1 371 ? 12.520 14.270 31.011 1.00 80.62 371 ALA A O 1
ATOM 3041 N N . PRO A 1 372 ? 12.902 13.339 28.982 1.00 82.00 372 PRO A N 1
ATOM 3042 C CA . PRO A 1 372 ? 13.635 12.194 29.508 1.00 82.00 372 PRO A CA 1
ATOM 3043 C C . PRO A 1 372 ? 14.807 12.667 30.373 1.00 82.00 372 PRO A C 1
ATOM 3045 O O . PRO A 1 372 ? 15.490 13.624 30.009 1.00 82.00 372 PRO A O 1
ATOM 3048 N N . ALA A 1 373 ? 15.019 12.025 31.522 1.00 80.75 373 ALA A N 1
ATOM 3049 C CA . ALA A 1 373 ? 16.225 12.269 32.305 1.00 80.75 373 ALA A CA 1
ATOM 3050 C C . ALA A 1 373 ? 17.439 11.789 31.492 1.00 80.75 373 ALA A C 1
ATOM 3052 O O . ALA A 1 373 ? 17.398 10.677 30.962 1.00 80.75 373 ALA A O 1
ATOM 3053 N N . GLU A 1 374 ? 18.456 12.645 31.368 1.00 59.75 374 GLU A N 1
ATOM 3054 C CA . GLU A 1 374 ? 19.716 12.340 30.668 1.00 59.75 374 GLU A CA 1
ATOM 3055 C C . GLU A 1 374 ? 20.510 11.203 31.320 1.00 59.75 374 GLU A C 1
ATOM 3057 O O . GLU A 1 374 ? 20.533 11.123 32.575 1.00 59.75 374 GLU A O 1
#

Sequence (374 aa):
EMGANFVRLGHYPQDPEVYKACNELGLIVWDELPWCRGGIGEEEWKKNTRNLFQEQILQNYNHPSVLFWSVGNEVYWLPDFPGGGDTTKISAFVSELHEQAHRVDPYRLTAIRKYYAGASLVDVFSPSIWSGWYAGVYTNYQQALERERKQYSRLLHMEYGGSSHLGRHTENPVTGSGLLDENDWAEVANQVNIKNIAHEGDWTENYIVDLFDWHLKVSETTDWFAGNAQWAFKDFGTPLRPENAIPYVNQKGLANRDGTPKDAYYVFKSYWSDVPFTYIESHTWTERSGPENKSRQLCVFSNCDEVELFHQGVSMGTRKRILGDFPANNLRWDIEFREGVNQLIAVGYQDRETVAQDSLLVQYTFRRHGAPAE

Secondary structure (DSSP, 8-state):
-----EEE-TTS---HHHHHHHHHHT-EEEEE-S-BSB----HHHHHHHHHHHHHHHHHHTT-TTEEEEEEEESTTSSB-STTTT-HHHHHHHHHHHHHHHHHH-TTSEEEEES-GGGTTTSSEEE----BTTTBS-GGGHHHHHHHHHTT-SSB-EE-------TT---SSPBPTTS-B-TTSSS-S------S-HHHHS---HHHHHHHHHHHHHHHHT-TT---EE-S-SB-EE-TT-TTSSSTTEE---SB-TTSPBPHHHHHHHHHH--S--EEES-TT--EEE--TT--EEEEEEE-SSEEEEEETTEEEEEEE--TT-TTGGG-EEEE-PPSEEEEEEEEEEETTEEEEEEEEEEEEE-PPP-SPP-